Protein AF-Q20269-F1 (afdb_monomer)

Radius of gyration: 30.04 Å; Cα contacts (8 Å, |Δi|>4): 337; chains: 1; bounding box: 69×71×82 Å

Mean predicted aligned error: 13.63 Å

Foldseek 3Di:
DVVVVVVVVVCVVVVLVDDVVVVVQQVQAPCVDDCVVPVCSRPGGDDDDDDSVCVLCVVVLVVLVVVCCPPPLNDFVLVVLLVPDDPPVADFAPLVRLLVVLLVCLVVVPPLNLVSLQLLLCLLVLHPDSDHDDLSNLNVLSPDPDSNVSSVSSSVSSCVRCPPPTLVVLSVVLVVLSVVLVLLLSLLSSCVVLVLVLLLVLVQVVLVVVLVVQLVLLPQLFQDCPDPPGTDRPNSVPDPDPVVSVVSNVLSVQFGWDPCSVVSNVLSSCLSVQLSVQLVVVCVSVVNPPSSSSSSSSSSNSCPPDDDDDGDDGNWIFGRPPTDTHHPVSSCVSNVRVVSVVSVVVDDDDDD

Sequence (352 aa):
MVLKSVLFFYLIINSTCAYDFFRDAINLIDQSSDPCDDFYRHACPVGDYDFLVLMKYAPIFKELETSQEESAWENLKIEEALNNIKPGEIENEISAYFERVFLDMCQNNDPAMTTFLLRTQQMLSHEMSTKCRAENCLLRLGGDSNCTRAANDFKSRVAKKTDSSHYQEYVLKLRENIAGWKNKTRAVNILLDGNFKVGVDNINSFLMNMVDVLLQWIQVYKYIAKNPFELILQETPWVNDQKINRALEAVARDLFVIDEYGIQLRENIDALMKTEQDFLKCSADFSGKHDLFCSIYSYHFMFNGRTTTVLHFGYDATNRHPYIYFGMPFIARAANSEMAANVSVFLNLSLN

Secondary structure (DSSP, 8-state):
-HHHHHHHHHHHHHHTT-STHHHHHHTTS-TTS-TTT-HHHHHS-SS----HHHHHHHHHHHHHHHTTTTSTTTS-HHHHHHHH--TTSS-SBHHHHHHHHHHHHHHTT-TTHHHHHHHHHHHHHTSSSS---GGG--GGGGG-S-HHHHHHHHHHHHHHHHTT-BHHHHHHHHHHHHHHHHHHHHHHHHHHHTTTHHHHHHHHHHHHHHHHHHHHHHT-EEEEEEETTEEEEEE-TT---HHHHHHHHHHHHT--B---HHHHHHHHHHHHHHHHHHHHHHHHHTTTS-HHHHHHHHHHHTTTT--------TT-EEBSSS--EE-HHHHHHHTT-HHHHHTTGGG-----

Organism: Caenorhabditis elegans (NCBI:txid6239)

pLDDT: mean 73.62, std 18.48, range [25.12, 97.38]

Structure (mmCIF, N/CA/C/O backbone):
data_AF-Q20269-F1
#
_entry.id   AF-Q20269-F1
#
loop_
_atom_site.group_PDB
_atom_site.id
_atom_site.type_symbol
_atom_site.label_atom_id
_atom_site.label_alt_id
_atom_site.label_comp_id
_atom_site.label_asym_id
_atom_site.label_entity_id
_atom_site.label_seq_id
_atom_site.pdbx_PDB_ins_code
_atom_site.Cartn_x
_atom_site.Cartn_y
_atom_site.Cartn_z
_atom_site.occupancy
_atom_site.B_iso_or_equiv
_atom_site.auth_seq_id
_atom_site.auth_comp_id
_atom_site.auth_asym_id
_atom_site.auth_atom_id
_atom_site.pdbx_PDB_model_num
ATOM 1 N N . MET A 1 1 ? 43.982 -1.209 -21.338 1.00 38.47 1 MET A N 1
ATOM 2 C CA . MET A 1 1 ? 43.108 -1.392 -22.521 1.00 38.47 1 MET A CA 1
ATOM 3 C C . MET A 1 1 ? 41.662 -1.692 -22.117 1.00 38.47 1 MET A C 1
ATOM 5 O O . MET A 1 1 ? 40.784 -1.034 -22.647 1.00 38.47 1 MET A O 1
ATOM 9 N N . VAL A 1 2 ? 41.423 -2.530 -21.095 1.00 35.00 2 VAL A N 1
ATOM 10 C CA . VAL A 1 2 ? 40.108 -2.740 -20.435 1.00 35.00 2 VAL A CA 1
ATOM 11 C C . VAL A 1 2 ? 39.413 -1.429 -20.041 1.00 35.00 2 VAL A C 1
ATOM 13 O O . VAL A 1 2 ? 38.248 -1.235 -20.358 1.00 35.00 2 VAL A O 1
ATOM 16 N N . LEU A 1 3 ? 40.154 -0.472 -19.468 1.00 27.66 3 LEU A N 1
ATOM 17 C CA . LEU A 1 3 ? 39.617 0.847 -19.115 1.00 27.66 3 LEU A CA 1
ATOM 18 C C . LEU A 1 3 ? 39.074 1.619 -20.330 1.00 27.66 3 LEU A C 1
ATOM 20 O O . LEU A 1 3 ? 38.097 2.332 -20.191 1.00 27.66 3 LEU A O 1
ATOM 24 N N . LYS A 1 4 ? 39.662 1.451 -21.525 1.00 25.91 4 LYS A N 1
ATOM 25 C CA . LYS A 1 4 ? 39.221 2.140 -22.751 1.00 25.91 4 LYS A CA 1
ATOM 26 C C . LYS A 1 4 ? 37.958 1.512 -23.338 1.00 25.91 4 LYS A C 1
ATOM 28 O O . LYS A 1 4 ? 37.109 2.245 -23.817 1.00 25.91 4 LYS A O 1
ATOM 33 N N . SER A 1 5 ? 37.814 0.189 -23.267 1.00 32.94 5 SER A N 1
ATOM 34 C CA . SER A 1 5 ? 36.605 -0.516 -23.714 1.00 32.94 5 SER A CA 1
ATOM 35 C C . SER A 1 5 ? 35.439 -0.320 -22.742 1.00 32.94 5 SER A C 1
ATOM 37 O O . SER A 1 5 ? 34.320 -0.094 -23.186 1.00 32.94 5 SER A O 1
ATOM 39 N N . VAL A 1 6 ? 35.707 -0.306 -21.431 1.00 41.59 6 VAL A N 1
ATOM 40 C CA . VAL A 1 6 ? 34.720 0.064 -20.403 1.00 41.59 6 VAL A CA 1
ATOM 41 C C . VAL A 1 6 ? 34.336 1.537 -20.537 1.00 41.59 6 VAL A C 1
ATOM 43 O O . VAL A 1 6 ? 33.151 1.832 -20.517 1.00 41.59 6 VAL A O 1
ATOM 46 N N . LEU A 1 7 ? 35.291 2.453 -20.769 1.00 34.84 7 LEU A N 1
ATOM 47 C CA . LEU A 1 7 ? 34.971 3.854 -21.072 1.00 34.84 7 LEU A CA 1
ATOM 48 C C . LEU A 1 7 ? 34.184 4.001 -22.370 1.00 34.84 7 LEU A C 1
ATOM 50 O O . LEU A 1 7 ? 33.328 4.862 -22.426 1.00 34.84 7 LEU A O 1
ATOM 54 N N . PHE A 1 8 ? 34.459 3.208 -23.406 1.00 36.75 8 PHE A N 1
ATOM 55 C CA . PHE A 1 8 ? 33.747 3.288 -24.681 1.00 36.75 8 PHE A CA 1
ATOM 56 C C . PHE A 1 8 ? 32.306 2.784 -24.555 1.00 36.75 8 PHE A C 1
ATOM 58 O O . PHE A 1 8 ? 31.400 3.443 -25.045 1.00 36.75 8 PHE A O 1
ATOM 65 N N . PHE A 1 9 ? 32.070 1.690 -23.824 1.00 42.22 9 PHE A N 1
ATOM 66 C CA . PHE A 1 9 ? 30.713 1.253 -23.478 1.00 42.22 9 PHE A CA 1
ATOM 67 C C . PHE A 1 9 ? 30.016 2.250 -22.547 1.00 42.22 9 PHE A C 1
ATOM 69 O O . PHE A 1 9 ? 28.876 2.613 -22.802 1.00 42.22 9 PHE A O 1
ATOM 76 N N . TYR A 1 10 ? 30.707 2.770 -21.529 1.00 43.06 10 TYR A N 1
ATOM 77 C CA . TYR A 1 10 ? 30.182 3.811 -20.642 1.00 43.06 10 TYR A CA 1
ATOM 78 C C . TYR A 1 10 ? 29.865 5.105 -21.405 1.00 43.06 10 TYR A C 1
ATOM 80 O O . TYR A 1 10 ? 28.858 5.745 -21.125 1.00 43.06 10 TYR A O 1
ATOM 88 N N . LEU A 1 11 ? 30.682 5.475 -22.395 1.00 36.56 11 LEU A N 1
ATOM 89 C CA . LEU A 1 11 ? 30.473 6.631 -23.263 1.00 36.56 11 LEU A CA 1
ATOM 90 C C . LEU A 1 11 ? 29.345 6.385 -24.252 1.00 36.56 11 LEU A C 1
ATOM 92 O O . LEU A 1 11 ? 28.550 7.287 -24.422 1.00 36.56 11 LEU A O 1
ATOM 96 N N . ILE A 1 12 ? 29.213 5.214 -24.878 1.00 39.53 12 ILE A N 1
ATOM 97 C CA . ILE A 1 12 ? 28.090 4.921 -25.786 1.00 39.53 12 ILE A CA 1
ATOM 98 C C . ILE A 1 12 ? 26.768 4.884 -25.013 1.00 39.53 12 ILE A C 1
ATOM 100 O O . ILE A 1 12 ? 25.807 5.506 -25.447 1.00 39.53 12 ILE A O 1
ATOM 104 N N . ILE A 1 13 ? 26.744 4.251 -23.838 1.00 41.19 13 ILE A N 1
ATOM 105 C CA . ILE A 1 13 ? 25.550 4.153 -22.985 1.00 41.19 13 ILE A CA 1
ATOM 106 C C . ILE A 1 13 ? 25.164 5.526 -22.395 1.00 41.19 13 ILE A C 1
ATOM 108 O O . ILE A 1 13 ? 23.979 5.828 -22.304 1.00 41.19 13 ILE A O 1
ATOM 112 N N . ASN A 1 14 ? 26.131 6.397 -22.061 1.00 35.56 14 ASN A N 1
ATOM 113 C CA . ASN A 1 14 ? 25.845 7.766 -21.595 1.00 35.56 14 ASN A CA 1
ATOM 114 C C . ASN A 1 14 ? 25.672 8.805 -22.721 1.00 35.56 14 ASN A C 1
ATOM 116 O O . ASN A 1 14 ? 25.059 9.843 -22.496 1.00 35.56 14 ASN A O 1
ATOM 120 N N . SER A 1 15 ? 26.205 8.583 -23.926 1.00 36.31 15 SER A N 1
ATOM 121 C CA . SER A 1 15 ? 26.098 9.536 -25.051 1.00 36.31 15 SER A CA 1
ATOM 122 C C . SER A 1 15 ? 24.805 9.380 -25.843 1.00 36.31 15 SER A C 1
ATOM 124 O O . SER A 1 15 ? 24.377 10.328 -26.499 1.00 36.31 15 SER A O 1
ATOM 126 N N . THR A 1 16 ? 24.104 8.252 -25.709 1.00 36.50 16 THR A N 1
ATOM 127 C CA . THR A 1 16 ? 22.724 8.113 -26.197 1.00 36.50 16 THR A CA 1
ATOM 128 C C . THR A 1 16 ? 21.704 8.923 -25.387 1.00 36.50 16 THR A C 1
ATOM 130 O O . THR A 1 16 ? 20.554 9.033 -25.809 1.00 36.50 16 THR A O 1
ATOM 133 N N . CYS A 1 17 ? 22.118 9.560 -24.281 1.00 39.19 17 CYS A N 1
ATOM 134 C CA . CYS A 1 17 ? 21.328 10.554 -23.542 1.00 39.19 17 CYS A CA 1
ATOM 135 C C . CYS A 1 17 ? 21.183 11.896 -24.287 1.00 39.19 17 CYS A C 1
ATOM 137 O O . CYS A 1 17 ? 20.401 12.748 -23.867 1.00 39.19 17 CYS A O 1
ATOM 139 N N . ALA A 1 18 ? 21.894 12.097 -25.401 1.00 38.44 18 ALA A N 1
ATOM 140 C CA . ALA A 1 18 ? 21.730 13.268 -26.253 1.00 38.44 18 ALA A CA 1
ATOM 141 C C . ALA A 1 18 ? 20.499 13.108 -27.169 1.00 38.44 18 ALA A C 1
ATOM 143 O O . ALA A 1 18 ? 20.598 12.862 -28.372 1.00 38.44 18 ALA A O 1
ATOM 144 N N . TYR A 1 19 ? 19.301 13.249 -26.594 1.00 44.03 19 TYR A N 1
ATOM 145 C CA . TYR A 1 19 ? 18.199 13.851 -27.349 1.00 44.03 19 TYR A CA 1
ATOM 146 C C . TYR A 1 19 ? 18.628 15.269 -27.754 1.00 44.03 19 TYR A C 1
ATOM 148 O O . TYR A 1 19 ? 19.548 15.840 -27.161 1.00 44.03 19 TYR A O 1
ATOM 156 N N . ASP A 1 20 ? 17.919 15.880 -28.696 1.00 46.78 20 ASP A N 1
ATOM 157 C CA . ASP A 1 20 ? 18.061 17.303 -29.015 1.00 46.78 20 ASP A CA 1
ATOM 158 C C . ASP A 1 20 ? 17.498 18.187 -27.869 1.00 46.78 20 ASP A C 1
ATOM 160 O O . ASP A 1 20 ? 16.827 19.186 -28.093 1.00 46.78 20 ASP A O 1
ATOM 164 N N . PHE A 1 21 ? 17.757 17.809 -26.605 1.00 49.12 21 PHE A N 1
ATOM 165 C CA . PHE A 1 21 ? 17.496 18.611 -25.408 1.00 49.12 21 PHE A CA 1
ATOM 166 C C . PHE A 1 21 ? 18.246 19.933 -25.485 1.00 49.12 21 PHE A C 1
ATOM 168 O O . PHE A 1 21 ? 17.820 20.898 -24.873 1.00 49.12 21 PHE A O 1
ATOM 175 N N . PHE A 1 22 ? 19.337 19.987 -26.253 1.00 47.19 22 PHE A N 1
ATOM 176 C CA . PHE A 1 22 ? 19.999 21.234 -26.600 1.00 47.19 22 PHE A CA 1
ATOM 177 C C . PHE A 1 22 ? 19.063 22.167 -27.364 1.00 47.19 22 PHE A C 1
ATOM 179 O O . PHE A 1 22 ? 19.004 23.337 -27.025 1.00 47.19 22 PHE A O 1
ATOM 186 N N . ARG A 1 23 ? 18.287 21.676 -28.336 1.00 52.38 23 ARG A N 1
ATOM 187 C CA . ARG A 1 23 ? 17.347 22.500 -29.104 1.00 52.38 23 ARG A CA 1
ATOM 188 C C . ARG A 1 23 ? 16.128 22.935 -28.291 1.00 52.38 23 ARG A C 1
ATOM 190 O O . ARG A 1 23 ? 15.728 24.091 -28.393 1.00 52.38 23 ARG A O 1
ATOM 197 N N . ASP A 1 24 ? 15.598 22.061 -27.437 1.00 53.50 24 ASP A N 1
ATOM 198 C CA . ASP A 1 24 ? 14.525 22.432 -26.502 1.00 53.50 24 ASP A CA 1
ATOM 199 C C . ASP A 1 24 ? 15.028 23.406 -25.417 1.00 53.50 24 ASP A C 1
ATOM 201 O O . ASP A 1 24 ? 14.335 24.365 -25.087 1.00 53.50 24 ASP A O 1
ATOM 205 N N . ALA A 1 25 ? 16.260 23.232 -24.918 1.00 55.62 25 ALA A N 1
ATOM 206 C CA . ALA A 1 25 ? 16.911 24.173 -24.001 1.00 55.62 25 ALA A CA 1
ATOM 207 C C . ALA A 1 25 ? 17.208 25.523 -24.669 1.00 55.62 25 ALA A C 1
ATOM 209 O O . ALA A 1 25 ? 17.010 26.559 -24.045 1.00 55.62 25 ALA A O 1
ATOM 210 N N . ILE A 1 26 ? 17.634 25.522 -25.937 1.00 57.84 26 ILE A N 1
ATOM 211 C CA . ILE A 1 26 ? 17.883 26.728 -26.742 1.00 57.84 26 ILE A CA 1
ATOM 212 C C . ILE A 1 26 ? 16.623 27.597 -26.844 1.00 57.84 26 ILE A C 1
ATOM 214 O O . ILE A 1 26 ? 16.733 28.817 -26.773 1.00 57.84 26 ILE A O 1
ATOM 218 N N . ASN A 1 27 ? 15.434 26.994 -26.939 1.00 63.28 27 ASN A N 1
ATOM 219 C CA . ASN A 1 27 ? 14.166 27.732 -26.985 1.00 63.28 27 ASN A CA 1
ATOM 220 C C . ASN A 1 27 ? 13.764 28.368 -25.639 1.00 63.28 27 ASN A C 1
ATOM 222 O O . ASN A 1 27 ? 12.880 29.221 -25.614 1.00 63.28 27 ASN A O 1
ATOM 226 N N . LEU A 1 28 ? 14.375 27.950 -24.526 1.00 61.72 28 LEU A N 1
ATOM 227 C CA . LEU A 1 28 ? 14.124 28.490 -23.181 1.00 61.72 28 LEU A CA 1
ATOM 228 C C . LEU A 1 28 ? 15.150 29.561 -22.772 1.00 61.72 28 LEU A C 1
ATOM 230 O O . LEU A 1 28 ? 15.015 30.181 -21.716 1.00 61.72 28 LEU A O 1
ATOM 234 N N . ILE A 1 29 ? 16.181 29.758 -23.595 1.00 64.62 29 ILE A N 1
ATOM 235 C CA . ILE A 1 29 ? 17.241 30.745 -23.410 1.00 64.62 29 ILE A CA 1
ATOM 236 C C . ILE A 1 29 ? 16.837 32.040 -24.120 1.00 64.62 29 ILE A C 1
ATOM 238 O O . ILE A 1 29 ? 16.418 32.031 -25.278 1.00 64.62 29 ILE A O 1
ATOM 242 N N . ASP A 1 30 ? 17.002 33.177 -23.446 1.00 64.50 30 ASP A N 1
ATOM 243 C CA . ASP A 1 30 ? 16.736 34.489 -24.034 1.00 64.50 30 ASP A CA 1
ATOM 244 C C . ASP A 1 30 ? 17.906 34.916 -24.935 1.00 64.50 30 ASP A C 1
ATOM 246 O O . ASP A 1 30 ? 18.795 35.673 -24.539 1.00 64.50 30 ASP A O 1
ATOM 250 N N . GLN A 1 31 ? 17.895 34.436 -26.181 1.00 66.00 31 GLN A N 1
ATOM 251 C CA . GLN A 1 31 ? 18.910 34.755 -27.194 1.00 66.00 31 GLN A CA 1
ATOM 252 C C . GLN A 1 31 ? 18.921 36.232 -27.622 1.00 66.00 31 GLN A C 1
ATOM 254 O O . GLN A 1 31 ? 19.813 36.642 -28.363 1.00 66.00 31 GLN A O 1
ATOM 259 N N . SER A 1 32 ? 17.936 37.028 -27.187 1.00 67.69 32 SER A N 1
ATOM 260 C CA . SER A 1 32 ? 17.881 38.467 -27.462 1.00 67.69 32 SER A CA 1
ATOM 261 C C . SER A 1 32 ? 18.724 39.296 -26.486 1.00 67.69 32 SER A C 1
ATOM 263 O O . SER A 1 32 ? 18.991 40.467 -26.754 1.00 67.69 32 SER A O 1
ATOM 265 N N . SER A 1 33 ? 19.168 38.689 -25.380 1.00 65.75 33 SER A N 1
ATOM 266 C CA . SER A 1 33 ? 20.122 39.294 -24.448 1.00 65.75 33 SER A CA 1
ATOM 267 C C . SER A 1 33 ? 21.536 39.318 -25.040 1.00 65.75 33 SER A C 1
ATOM 269 O O . SER A 1 33 ? 21.965 38.345 -25.661 1.00 65.75 33 SER A O 1
ATOM 271 N N . ASP A 1 34 ? 22.265 40.428 -24.875 1.00 70.12 34 ASP A N 1
ATOM 272 C CA . ASP A 1 34 ? 23.671 40.506 -25.285 1.00 70.12 34 ASP A CA 1
ATOM 273 C C . ASP A 1 34 ? 24.513 39.617 -24.343 1.00 70.12 34 ASP A C 1
ATOM 275 O O . ASP A 1 34 ? 24.494 39.833 -23.124 1.00 70.12 34 ASP A O 1
ATOM 279 N N . PRO A 1 35 ? 25.258 38.621 -24.859 1.00 63.75 35 PRO A N 1
ATOM 280 C CA . PRO A 1 35 ? 26.093 37.743 -24.038 1.00 63.75 35 PRO A CA 1
ATOM 281 C C . PRO A 1 35 ? 27.200 38.481 -23.273 1.00 63.75 35 PRO A C 1
ATOM 283 O O . PRO A 1 35 ? 27.742 37.927 -22.314 1.00 63.75 35 PRO A O 1
ATOM 286 N N . CYS A 1 36 ? 27.561 39.699 -23.687 1.00 67.88 36 CYS A N 1
ATOM 287 C CA . CYS A 1 36 ? 28.510 40.554 -22.981 1.00 67.88 36 CYS A CA 1
ATOM 288 C C . CYS A 1 36 ? 27.881 41.306 -21.798 1.00 67.88 36 CYS A C 1
ATOM 290 O O . CYS A 1 36 ? 28.612 41.649 -20.868 1.00 67.88 36 CYS A O 1
ATOM 292 N N . ASP A 1 37 ? 26.562 41.517 -21.810 1.00 72.56 37 ASP A N 1
ATOM 293 C CA . ASP A 1 37 ? 25.836 42.218 -20.746 1.00 72.56 37 ASP A CA 1
ATOM 294 C C . ASP A 1 37 ? 25.297 41.249 -19.681 1.00 72.56 37 ASP A C 1
ATOM 296 O O . ASP A 1 37 ? 25.368 41.545 -18.487 1.00 72.56 37 ASP A O 1
ATOM 300 N N . ASP A 1 38 ? 24.795 40.075 -20.088 1.00 62.72 38 ASP A N 1
ATOM 301 C CA . ASP A 1 38 ? 24.314 39.035 -19.168 1.00 62.72 38 ASP A CA 1
ATOM 302 C C . ASP A 1 38 ? 24.468 37.624 -19.765 1.00 62.72 38 ASP A C 1
ATOM 304 O O . ASP A 1 38 ? 23.551 37.035 -20.344 1.00 62.72 38 ASP A O 1
ATOM 308 N N . PHE A 1 39 ? 25.666 37.059 -19.594 1.00 65.19 39 PHE A N 1
ATOM 309 C CA . PHE A 1 39 ? 26.011 35.721 -20.077 1.00 65.19 39 PHE A CA 1
ATOM 310 C C . PHE A 1 39 ? 25.064 34.627 -19.559 1.00 65.19 39 PHE A C 1
ATOM 312 O O . PHE A 1 39 ? 24.761 33.690 -20.293 1.00 65.19 39 PHE A O 1
ATOM 319 N N . TYR A 1 40 ? 24.583 34.724 -18.314 1.00 59.38 40 TYR A N 1
ATOM 320 C CA . TYR A 1 40 ? 23.733 33.680 -17.735 1.00 59.38 40 TYR A CA 1
ATOM 321 C C . TYR A 1 40 ? 22.349 33.667 -18.376 1.00 59.38 40 TYR A C 1
ATOM 323 O O . TYR A 1 40 ? 21.814 32.596 -18.638 1.00 59.38 40 TYR A O 1
ATOM 331 N N . ARG A 1 41 ? 21.799 34.832 -18.719 1.00 62.53 41 ARG A N 1
ATOM 332 C CA . ARG A 1 41 ? 20.525 34.938 -19.440 1.00 62.53 41 ARG A CA 1
ATOM 333 C C . ARG A 1 41 ? 20.618 34.494 -20.907 1.00 62.53 41 ARG A C 1
ATOM 335 O O . ARG A 1 41 ? 19.645 33.972 -21.451 1.00 62.53 41 ARG A O 1
ATOM 342 N N . HIS A 1 42 ? 21.801 34.636 -21.508 1.00 63.53 42 HIS A N 1
ATOM 343 C CA . HIS A 1 42 ? 22.106 34.186 -22.870 1.00 63.53 42 HIS A CA 1
ATOM 344 C C . HIS A 1 42 ? 22.518 32.703 -22.964 1.00 63.53 42 HIS A C 1
ATOM 346 O O . HIS A 1 42 ? 22.505 32.129 -24.049 1.00 63.53 42 HIS A O 1
ATOM 352 N N . ALA A 1 43 ? 22.918 32.068 -21.858 1.00 59.03 43 ALA A N 1
ATOM 353 C CA . ALA A 1 43 ? 23.432 30.693 -21.852 1.00 59.03 43 ALA A CA 1
ATOM 354 C C . ALA A 1 43 ? 22.585 29.709 -21.031 1.00 59.03 43 ALA A C 1
ATOM 356 O O . ALA A 1 43 ? 22.750 28.496 -21.182 1.00 59.03 43 ALA A O 1
ATOM 357 N N . CYS A 1 44 ? 21.701 30.194 -20.156 1.00 60.62 44 CYS A N 1
ATOM 358 C CA . CYS A 1 44 ? 20.867 29.364 -19.293 1.00 60.62 44 CYS A CA 1
ATOM 359 C C . CYS A 1 44 ? 19.372 29.639 -19.526 1.00 60.62 44 CYS A C 1
ATOM 361 O O . CYS A 1 44 ? 18.987 30.783 -19.774 1.00 60.62 44 CYS A O 1
ATOM 363 N N . PRO A 1 45 ? 18.519 28.603 -19.442 1.00 60.09 45 PRO A N 1
ATOM 364 C CA . PRO A 1 45 ? 17.070 28.770 -19.461 1.00 60.09 45 PRO A CA 1
ATOM 365 C C . PRO A 1 45 ? 16.595 29.775 -18.398 1.00 60.09 45 PRO A C 1
ATOM 367 O O . PRO A 1 45 ? 17.056 29.729 -17.256 1.00 60.09 45 PRO A O 1
ATOM 370 N N . VAL A 1 46 ? 15.652 30.661 -18.737 1.00 58.41 46 VAL A N 1
ATOM 371 C CA . VAL A 1 46 ? 15.135 31.681 -17.800 1.00 58.41 46 VAL A CA 1
ATOM 372 C C . VAL A 1 46 ? 14.046 31.106 -16.884 1.00 58.41 46 VAL A C 1
ATOM 374 O O . VAL A 1 46 ? 12.865 31.133 -17.216 1.00 58.41 46 VAL A O 1
ATOM 377 N N . GLY A 1 47 ? 14.428 30.600 -15.711 1.00 58.75 47 GLY A N 1
ATOM 378 C CA . GLY A 1 47 ? 13.496 30.053 -14.719 1.00 58.75 47 GLY A CA 1
ATOM 379 C C . GLY A 1 47 ? 14.083 28.888 -13.927 1.00 58.75 47 GLY A C 1
ATOM 380 O O . GLY A 1 47 ? 15.198 28.448 -14.194 1.00 58.75 47 GLY A O 1
ATOM 381 N N . ASP A 1 48 ? 13.321 28.394 -12.951 1.00 50.59 48 ASP A N 1
ATOM 382 C CA . ASP A 1 48 ? 13.632 27.142 -12.259 1.00 50.59 48 ASP A CA 1
ATOM 383 C C . ASP A 1 48 ? 12.947 26.014 -13.035 1.00 50.59 48 ASP A C 1
ATOM 385 O O . ASP A 1 48 ? 11.719 25.890 -13.029 1.00 50.59 48 ASP A O 1
ATOM 389 N N . TYR A 1 49 ? 13.731 25.266 -13.805 1.00 50.84 49 TYR A N 1
ATOM 390 C CA . TYR A 1 49 ? 13.222 24.179 -14.628 1.00 50.84 49 TYR A CA 1
ATOM 391 C C . TYR A 1 49 ? 13.618 22.851 -13.999 1.00 50.84 49 TYR A C 1
ATOM 393 O O . TYR A 1 49 ? 14.800 22.590 -13.768 1.00 50.84 49 TYR A O 1
ATOM 401 N N . ASP A 1 50 ? 12.626 21.988 -13.787 1.00 51.25 50 ASP A N 1
ATOM 402 C CA . ASP A 1 50 ? 12.870 20.565 -13.564 1.00 51.25 50 ASP A CA 1
ATOM 403 C C . ASP A 1 50 ? 13.651 19.966 -14.747 1.00 51.25 50 ASP A C 1
ATOM 405 O O . ASP A 1 50 ? 13.833 20.598 -15.795 1.00 51.25 50 ASP A O 1
ATOM 409 N N . PHE A 1 51 ? 14.106 18.717 -14.616 1.00 59.75 51 PHE A N 1
ATOM 410 C CA . PHE A 1 51 ? 14.763 18.007 -15.716 1.00 59.75 51 PHE A CA 1
ATOM 411 C C . PHE A 1 51 ? 13.967 18.182 -17.024 1.00 59.75 51 PHE A C 1
ATOM 413 O O . PHE A 1 51 ? 12.828 17.733 -17.115 1.00 59.75 51 PHE A O 1
ATOM 420 N N . LEU A 1 52 ? 14.574 18.806 -18.046 1.00 58.53 52 LEU A N 1
ATOM 421 C CA . LEU A 1 52 ? 13.951 19.129 -19.349 1.00 58.53 52 LEU A CA 1
ATOM 422 C C . LEU A 1 52 ? 13.216 17.929 -19.976 1.00 58.53 52 LEU A C 1
ATOM 424 O O . LEU A 1 52 ? 12.191 18.067 -20.640 1.00 58.53 52 LEU A O 1
ATOM 428 N N . VAL A 1 53 ? 13.739 16.735 -19.700 1.00 56.09 53 VAL A N 1
ATOM 429 C CA . VAL A 1 53 ? 13.127 15.432 -19.958 1.00 56.09 53 VAL A CA 1
ATOM 430 C C . VAL A 1 53 ? 11.693 15.341 -19.426 1.00 56.09 53 VAL A C 1
ATOM 432 O O . VAL A 1 53 ? 10.783 15.034 -20.188 1.00 56.09 53 VAL A O 1
ATOM 435 N N . LEU A 1 54 ? 11.480 15.595 -18.136 1.00 60.62 54 LEU A N 1
ATOM 436 C CA . LEU A 1 54 ? 10.180 15.468 -17.482 1.00 60.62 54 LEU A CA 1
ATOM 437 C C . LEU A 1 54 ? 9.180 16.465 -18.057 1.00 60.62 54 LEU A C 1
ATOM 439 O O . LEU A 1 54 ? 8.056 16.079 -18.353 1.00 60.62 54 LEU A O 1
ATOM 443 N N . MET A 1 55 ? 9.599 17.707 -18.316 1.00 65.12 55 MET A N 1
ATOM 444 C CA . MET A 1 55 ? 8.720 18.717 -18.918 1.00 65.12 55 MET A CA 1
ATOM 445 C C . MET A 1 55 ? 8.216 18.313 -20.305 1.00 65.12 55 MET A C 1
ATOM 447 O O . MET A 1 55 ? 7.054 18.543 -20.629 1.00 65.12 55 MET A O 1
ATOM 451 N N . LYS A 1 56 ? 9.065 17.673 -21.117 1.00 68.69 56 LYS A N 1
ATOM 452 C CA . LYS A 1 56 ? 8.691 17.233 -22.465 1.00 68.69 56 LYS A CA 1
ATOM 453 C C . LYS A 1 56 ? 7.618 16.144 -22.464 1.00 68.69 56 LYS A C 1
ATOM 455 O O . LYS A 1 56 ? 6.766 16.124 -23.349 1.00 68.69 56 LYS A O 1
ATOM 460 N N . TYR A 1 57 ? 7.673 15.238 -21.492 1.00 69.75 57 TYR A N 1
ATOM 461 C CA . TYR A 1 57 ? 6.708 14.146 -21.365 1.00 69.75 57 TYR A CA 1
ATOM 462 C C . TYR A 1 57 ? 5.540 14.479 -20.430 1.00 69.75 57 TYR A C 1
ATOM 464 O O . TYR A 1 57 ? 4.537 13.773 -20.464 1.00 69.75 57 TYR A O 1
ATOM 472 N N . ALA A 1 58 ? 5.613 15.569 -19.660 1.00 73.06 58 ALA A N 1
ATOM 473 C CA . ALA A 1 58 ? 4.575 15.975 -18.716 1.00 73.06 58 ALA A CA 1
ATOM 474 C C . ALA A 1 58 ? 3.167 16.077 -19.333 1.00 73.06 58 ALA A C 1
ATOM 476 O O . ALA A 1 58 ? 2.236 15.601 -18.689 1.00 73.06 58 ALA A O 1
ATOM 477 N N . PRO A 1 59 ? 2.961 16.612 -20.558 1.00 75.38 59 PRO A N 1
ATOM 478 C CA . PRO A 1 59 ? 1.630 16.628 -21.167 1.00 75.38 59 PRO A CA 1
ATOM 479 C C . PRO A 1 59 ? 1.074 15.221 -21.420 1.00 75.38 59 PRO A C 1
ATOM 481 O O . PRO A 1 59 ? -0.089 14.969 -21.128 1.00 75.38 59 PRO A O 1
ATOM 484 N N . ILE A 1 60 ? 1.919 14.303 -21.905 1.00 73.88 60 ILE A N 1
ATOM 485 C CA . ILE A 1 60 ? 1.547 12.906 -22.179 1.00 73.88 60 ILE A CA 1
ATOM 486 C C . ILE A 1 60 ? 1.256 12.177 -20.867 1.00 73.88 60 ILE A C 1
ATOM 488 O O . ILE A 1 60 ? 0.253 11.481 -20.755 1.00 73.88 60 ILE A O 1
ATOM 492 N N . PHE A 1 61 ? 2.122 12.344 -19.864 1.00 77.62 61 PHE A N 1
ATOM 493 C CA . PHE A 1 61 ? 1.917 11.741 -18.549 1.00 77.62 61 PHE A CA 1
ATOM 494 C C . PHE A 1 61 ? 0.636 12.249 -17.917 1.00 77.62 61 PHE A C 1
ATOM 496 O O . PHE A 1 61 ? -0.145 11.439 -17.452 1.00 77.62 61 PHE A O 1
ATOM 503 N N . LYS A 1 62 ? 0.366 13.553 -17.990 1.00 82.31 62 LYS A N 1
ATOM 504 C CA . LYS A 1 62 ? -0.873 14.126 -17.472 1.00 82.31 62 LYS A CA 1
ATOM 505 C C . LYS A 1 62 ? -2.108 13.566 -18.176 1.00 82.31 62 LYS A C 1
ATOM 507 O O . LYS A 1 62 ? -3.073 13.240 -17.505 1.00 82.31 62 LYS A O 1
ATOM 512 N N . GLU A 1 63 ? -2.091 13.435 -19.502 1.00 82.25 63 GLU A N 1
ATOM 513 C CA . GLU A 1 63 ? -3.207 12.839 -20.250 1.00 82.25 63 GLU A CA 1
ATOM 514 C C . GLU A 1 63 ? -3.463 11.384 -19.826 1.00 82.25 63 GLU A C 1
ATOM 516 O O . GLU A 1 63 ? -4.602 11.007 -19.549 1.00 82.25 63 GLU A O 1
ATOM 521 N N . LEU A 1 64 ? -2.397 10.588 -19.715 1.00 80.62 64 LEU A N 1
ATOM 522 C CA . LEU A 1 64 ? -2.471 9.195 -19.274 1.00 80.62 64 LEU A CA 1
ATOM 523 C C . LEU A 1 64 ? -2.803 9.060 -17.780 1.00 80.62 64 LEU A C 1
ATOM 525 O O . LEU A 1 64 ? -3.405 8.074 -17.380 1.00 80.62 64 LEU A O 1
ATOM 529 N N . GLU A 1 65 ? -2.416 10.009 -16.932 1.00 83.12 65 GLU A N 1
ATOM 530 C CA . GLU A 1 65 ? -2.840 10.059 -15.529 1.00 83.12 65 GLU A CA 1
ATOM 531 C C . GLU A 1 65 ? -4.327 10.402 -15.436 1.00 83.12 65 GLU A C 1
ATOM 533 O O . GLU A 1 65 ? -5.052 9.758 -14.682 1.00 83.12 65 GLU A O 1
ATOM 538 N N . THR A 1 66 ? -4.807 11.348 -16.248 1.00 86.31 66 THR A N 1
ATOM 539 C CA . THR A 1 66 ? -6.225 11.716 -16.293 1.00 86.31 66 THR A CA 1
ATOM 540 C C . THR A 1 66 ? -7.099 10.559 -16.771 1.00 86.31 66 THR A C 1
ATOM 542 O O . THR A 1 66 ? -8.173 10.346 -16.215 1.00 86.31 66 THR A O 1
ATOM 545 N N . SER A 1 67 ? -6.643 9.739 -17.725 1.00 84.12 67 SER A N 1
ATOM 546 C CA . SER A 1 67 ? -7.388 8.531 -18.118 1.00 84.12 67 SER A CA 1
ATOM 547 C C . SER A 1 67 ? -7.475 7.480 -17.003 1.00 84.12 67 SER A C 1
ATOM 549 O O . SER A 1 67 ? -8.344 6.609 -17.044 1.00 84.12 67 SER A O 1
ATOM 551 N N . GLN A 1 68 ? -6.607 7.568 -15.992 1.00 85.56 68 GLN A N 1
ATOM 552 C CA . GLN A 1 68 ? -6.577 6.660 -14.851 1.00 85.56 68 GLN A CA 1
ATOM 553 C C . GLN A 1 68 ? -7.396 7.161 -13.654 1.00 85.56 68 GLN A C 1
ATOM 555 O O . GLN A 1 68 ? -7.646 6.359 -12.756 1.00 85.56 68 GLN A O 1
ATOM 560 N N . GLU A 1 69 ? -7.858 8.419 -13.639 1.00 86.94 69 GLU A N 1
ATOM 561 C CA . GLU A 1 69 ? -8.552 9.048 -12.498 1.00 86.94 69 GLU A CA 1
ATOM 562 C C . GLU A 1 69 ? -9.797 8.279 -12.030 1.00 86.94 69 GLU A C 1
ATOM 564 O O . GLU A 1 69 ? -10.099 8.267 -10.839 1.00 86.94 69 GLU A O 1
ATOM 569 N N . GLU A 1 70 ? -10.503 7.589 -12.930 1.00 87.69 70 GLU A N 1
ATOM 570 C CA . GLU A 1 70 ? -11.691 6.788 -12.590 1.00 87.69 70 GLU A CA 1
ATOM 571 C C . GLU A 1 70 ? -11.357 5.387 -12.047 1.00 87.69 70 GLU A C 1
ATOM 573 O O . GLU A 1 70 ? -12.247 4.617 -11.673 1.00 87.69 70 GLU A O 1
ATOM 578 N N . SER A 1 71 ? -10.076 5.022 -11.984 1.00 89.25 71 SER A N 1
ATOM 579 C CA . SER A 1 71 ? -9.660 3.704 -11.517 1.00 89.25 71 SER A CA 1
ATOM 580 C C . SER A 1 71 ? -10.015 3.482 -10.046 1.00 89.25 71 SER A C 1
ATOM 582 O O . SER A 1 71 ? -9.870 4.360 -9.194 1.00 89.25 71 SER A O 1
ATOM 584 N N . ALA A 1 72 ? -10.403 2.251 -9.701 1.00 89.81 72 ALA A N 1
ATOM 585 C CA . ALA A 1 72 ? -10.743 1.897 -8.320 1.00 89.81 72 ALA A CA 1
ATOM 586 C C . ALA A 1 72 ? -9.575 2.109 -7.337 1.00 89.81 72 ALA A C 1
ATOM 588 O O . ALA A 1 72 ? -9.798 2.442 -6.179 1.00 89.81 72 ALA A O 1
ATOM 589 N N . TRP A 1 73 ? -8.331 1.942 -7.798 1.00 91.12 73 TRP A N 1
ATOM 590 C CA . TRP A 1 73 ? -7.121 2.140 -6.995 1.00 91.12 73 TRP A CA 1
ATOM 591 C C . TRP A 1 73 ? -6.712 3.621 -6.853 1.00 91.12 73 TRP A C 1
ATOM 593 O O . TRP A 1 73 ? -5.828 3.928 -6.052 1.00 91.12 73 TRP A O 1
ATOM 603 N N . GLU A 1 74 ? -7.370 4.534 -7.579 1.00 92.31 74 GLU A N 1
ATOM 604 C CA . GLU A 1 74 ? -7.206 5.988 -7.443 1.00 92.31 74 GLU A CA 1
ATOM 605 C C . GLU A 1 74 ? -8.127 6.612 -6.392 1.00 92.31 74 GLU A C 1
ATOM 607 O O . GLU A 1 74 ? -7.789 7.638 -5.804 1.00 92.31 74 GLU A O 1
ATOM 612 N N . ASN A 1 75 ? -9.262 5.973 -6.111 1.00 93.19 75 ASN A N 1
ATOM 613 C CA . ASN A 1 75 ? -10.336 6.534 -5.294 1.00 93.19 75 ASN A CA 1
ATOM 614 C C . ASN A 1 75 ? -10.584 5.681 -4.044 1.00 93.19 75 ASN A C 1
ATOM 616 O O . ASN A 1 75 ? -11.662 5.112 -3.859 1.00 93.19 75 ASN A O 1
ATOM 620 N N . LEU A 1 76 ? -9.561 5.553 -3.196 1.00 95.31 76 LEU A N 1
ATOM 621 C CA . LEU A 1 76 ? -9.629 4.725 -1.994 1.00 95.31 76 LEU A CA 1
ATOM 622 C C . LEU A 1 76 ? -10.310 5.476 -0.844 1.00 95.31 76 LEU A C 1
ATOM 624 O O . LEU A 1 76 ? -9.921 6.593 -0.500 1.00 95.31 76 LEU A O 1
ATOM 628 N N . LYS A 1 77 ? -11.279 4.847 -0.170 1.00 95.19 77 LYS A N 1
ATOM 629 C CA . LYS A 1 77 ? -11.965 5.466 0.976 1.00 95.19 77 LYS A CA 1
ATOM 630 C C . LYS A 1 77 ? -11.053 5.609 2.187 1.00 95.19 77 LYS A C 1
ATOM 632 O O . LYS A 1 77 ? -11.257 6.514 2.994 1.00 95.19 77 LYS A O 1
ATOM 637 N N . ILE A 1 78 ? -10.031 4.758 2.316 1.00 95.06 78 ILE A N 1
ATOM 638 C CA . ILE A 1 78 ? -9.024 4.933 3.366 1.00 95.06 78 ILE A CA 1
ATOM 639 C C . ILE A 1 78 ? -8.299 6.284 3.237 1.00 95.06 78 ILE A C 1
ATOM 641 O O . ILE A 1 78 ? -7.966 6.882 4.253 1.00 95.06 78 ILE A O 1
ATOM 645 N N . GLU A 1 79 ? -8.093 6.819 2.027 1.00 94.62 79 GLU A N 1
ATOM 646 C CA . GLU A 1 79 ? -7.465 8.138 1.843 1.00 94.62 79 GLU A CA 1
ATOM 647 C C . GLU A 1 79 ? -8.366 9.268 2.363 1.00 94.62 79 GLU A C 1
ATOM 649 O O . GLU A 1 79 ? -7.890 10.158 3.070 1.00 94.62 79 GLU A O 1
ATOM 654 N N . GLU A 1 80 ? -9.672 9.202 2.089 1.00 92.25 80 GLU A N 1
ATOM 655 C CA . GLU A 1 80 ? -10.661 10.141 2.634 1.00 92.25 80 GLU A CA 1
ATOM 656 C C . GLU A 1 80 ? -10.668 10.103 4.170 1.00 92.25 80 GLU A C 1
ATOM 658 O O . GLU A 1 80 ? -10.548 11.140 4.828 1.00 92.25 80 GLU A O 1
ATOM 663 N N . ALA A 1 81 ? -10.721 8.901 4.746 1.00 92.69 81 ALA A N 1
ATOM 664 C CA . ALA A 1 81 ? -10.648 8.695 6.186 1.00 92.69 81 ALA A CA 1
ATOM 665 C C . ALA A 1 81 ? -9.369 9.289 6.788 1.00 92.69 81 ALA A C 1
ATOM 667 O O . ALA A 1 81 ? -9.428 9.993 7.796 1.00 92.69 81 ALA A O 1
ATOM 668 N N . LEU A 1 82 ? -8.217 9.067 6.147 1.00 91.69 82 LEU A N 1
ATOM 669 C CA . LEU A 1 82 ? -6.943 9.626 6.588 1.00 91.69 82 LEU A CA 1
ATOM 670 C C . LEU A 1 82 ? -6.950 11.155 6.538 1.00 91.69 82 LEU A C 1
ATOM 672 O O . LEU A 1 82 ? -6.413 11.783 7.449 1.00 91.69 82 LEU A O 1
ATOM 676 N N . ASN A 1 83 ? -7.543 11.769 5.516 1.00 89.88 83 ASN A N 1
ATOM 677 C CA . ASN A 1 83 ? -7.631 13.228 5.392 1.00 89.88 83 ASN A CA 1
ATOM 678 C C . ASN A 1 83 ? -8.547 13.861 6.449 1.00 89.88 83 ASN A C 1
ATOM 680 O O . ASN A 1 83 ? -8.307 14.989 6.874 1.00 89.88 83 ASN A O 1
ATOM 684 N N . ASN A 1 84 ? -9.544 13.115 6.926 1.00 88.50 84 ASN A N 1
ATOM 685 C CA . ASN A 1 84 ? -10.471 13.561 7.965 1.00 88.50 84 ASN A CA 1
ATOM 686 C C . ASN A 1 84 ? -9.906 13.449 9.395 1.00 88.50 84 ASN A C 1
ATOM 688 O O . ASN A 1 84 ? -10.510 13.971 10.335 1.00 88.50 84 ASN A O 1
ATOM 692 N N . ILE A 1 85 ? -8.748 12.805 9.590 1.00 84.31 85 ILE A N 1
ATOM 693 C CA . ILE A 1 85 ? -8.082 12.737 10.899 1.00 84.31 85 ILE A CA 1
ATOM 694 C C . ILE A 1 85 ? -7.528 14.119 11.251 1.00 84.31 85 ILE A C 1
ATOM 696 O O . ILE A 1 85 ? -6.572 14.588 10.634 1.00 84.31 85 ILE A O 1
ATOM 700 N N . LYS A 1 86 ? -8.089 14.742 12.290 1.00 79.00 86 LYS A N 1
ATOM 701 C CA . LYS A 1 86 ? -7.668 16.054 12.792 1.00 79.00 86 LYS A CA 1
ATOM 702 C C . LYS A 1 86 ? -6.594 15.921 13.880 1.00 79.00 86 LYS A C 1
ATOM 704 O O . LYS A 1 86 ? -6.904 15.459 14.983 1.00 79.00 86 LYS A O 1
ATOM 709 N N . PRO A 1 87 ? -5.341 16.343 13.621 1.00 67.19 87 PRO A N 1
ATOM 710 C CA . PRO A 1 87 ? -4.299 16.339 14.640 1.00 67.19 87 PRO A CA 1
ATOM 711 C C . PRO A 1 87 ? -4.674 17.282 15.793 1.00 67.19 87 PRO A C 1
ATOM 713 O O . PRO A 1 87 ? -4.995 18.444 15.561 1.00 67.19 87 PRO A O 1
ATOM 716 N N . GLY A 1 88 ? -4.628 16.786 17.032 1.00 65.56 88 GLY A N 1
ATOM 717 C CA . GLY A 1 88 ? -4.908 17.569 18.246 1.00 65.56 88 GLY A CA 1
ATOM 718 C C . GLY A 1 88 ? -6.276 17.326 18.898 1.00 65.56 88 GLY A C 1
ATOM 719 O O . GLY A 1 88 ? -6.439 17.664 20.064 1.00 65.56 88 GLY A O 1
ATOM 720 N N . GLU A 1 89 ? -7.223 16.681 18.208 1.00 74.56 89 GLU A N 1
ATOM 721 C CA . GLU A 1 89 ? -8.503 16.224 18.797 1.00 74.56 89 GLU A CA 1
ATOM 722 C C . GLU A 1 89 ? -8.427 14.776 19.333 1.00 74.56 89 GLU A C 1
ATOM 724 O O . GLU A 1 89 ? -9.407 14.225 19.836 1.00 74.56 89 GLU A O 1
ATOM 729 N N . ILE A 1 90 ? -7.260 14.138 19.206 1.00 79.19 90 ILE A N 1
ATOM 730 C CA . ILE A 1 90 ? -7.030 12.720 19.492 1.00 79.19 90 ILE A CA 1
ATOM 731 C C . ILE A 1 90 ? -5.796 12.588 20.379 1.00 79.19 90 ILE A C 1
ATOM 733 O O . ILE A 1 90 ? -4.803 13.292 20.178 1.00 79.19 90 ILE A O 1
ATOM 737 N N . GLU A 1 91 ? -5.853 11.670 21.341 1.00 78.94 91 GLU A N 1
ATOM 738 C CA . GLU A 1 91 ? -4.722 11.314 22.187 1.00 78.94 91 GLU A CA 1
ATOM 739 C C . GLU A 1 91 ? -3.503 10.930 21.341 1.00 78.94 91 GLU A C 1
ATOM 741 O O . GLU A 1 91 ? -3.600 10.114 20.428 1.00 78.94 91 GLU A O 1
ATOM 746 N N . ASN A 1 92 ? -2.334 11.492 21.660 1.00 79.75 92 ASN A N 1
ATOM 747 C CA . ASN A 1 92 ? -1.109 11.243 20.892 1.00 79.75 92 ASN A CA 1
ATOM 748 C C . ASN A 1 92 ? -0.625 9.788 20.969 1.00 79.75 92 ASN A C 1
ATOM 750 O O . ASN A 1 92 ? 0.056 9.322 20.058 1.00 79.75 92 ASN A O 1
ATOM 754 N N . GLU A 1 93 ? -0.940 9.079 22.051 1.00 88.00 93 GLU A N 1
ATOM 755 C CA . GLU A 1 93 ? -0.564 7.678 22.240 1.00 88.00 93 GLU A CA 1
ATOM 756 C C . GLU A 1 93 ? -1.673 6.749 21.742 1.00 88.00 93 GLU A C 1
ATOM 758 O O . GLU A 1 93 ? -2.832 6.878 22.143 1.00 88.00 93 GLU A O 1
ATOM 763 N N . ILE A 1 94 ? -1.307 5.751 20.930 1.00 89.31 94 ILE A N 1
ATOM 764 C CA . ILE A 1 94 ? -2.252 4.741 20.423 1.00 89.31 94 ILE A CA 1
ATOM 765 C C . ILE A 1 94 ? -2.954 4.013 21.577 1.00 89.31 94 ILE A C 1
ATOM 767 O O . ILE A 1 94 ? -4.163 3.790 21.527 1.00 89.31 94 ILE A O 1
ATOM 771 N N . SER A 1 95 ? -2.213 3.672 22.635 1.00 91.62 95 SER A N 1
ATOM 772 C CA . SER A 1 95 ? -2.749 2.989 23.815 1.00 91.62 95 SER A CA 1
ATOM 773 C C . SER A 1 95 ? -3.813 3.823 24.535 1.00 91.62 95 SER A C 1
ATOM 775 O O . SER A 1 95 ? -4.837 3.272 24.930 1.00 91.62 95 SER A O 1
ATOM 777 N N . ALA A 1 96 ? -3.609 5.138 24.659 1.00 91.56 96 ALA A N 1
ATOM 778 C CA . ALA A 1 96 ? -4.568 6.059 25.264 1.00 91.56 96 ALA A CA 1
ATOM 779 C C . ALA A 1 96 ? -5.811 6.263 24.380 1.00 91.56 96 ALA A C 1
ATOM 781 O O . ALA A 1 96 ? -6.934 6.234 24.882 1.00 91.56 96 ALA A O 1
ATOM 782 N N . TYR A 1 97 ? -5.631 6.393 23.062 1.00 91.12 97 TYR A N 1
ATOM 783 C CA . TYR A 1 97 ? -6.753 6.451 22.122 1.00 91.12 97 TYR A CA 1
ATOM 784 C C . TYR A 1 97 ? -7.604 5.171 22.188 1.00 91.12 97 TYR A C 1
ATOM 786 O O . TYR A 1 97 ? -8.826 5.240 22.336 1.00 91.12 97 TYR A O 1
ATOM 794 N N . PHE A 1 98 ? -6.974 3.992 22.137 1.00 93.81 98 PHE A N 1
ATOM 795 C CA . PHE A 1 98 ? -7.701 2.721 22.183 1.00 93.81 98 PHE A CA 1
ATOM 796 C C . PHE A 1 98 ? -8.377 2.503 23.542 1.00 93.81 98 PHE A C 1
ATOM 798 O O . PHE A 1 98 ? -9.481 1.966 23.588 1.00 93.81 98 PHE A O 1
ATOM 805 N N . GLU A 1 99 ? -7.740 2.920 24.640 1.00 95.31 99 GLU A N 1
ATOM 806 C CA . GLU A 1 99 ? -8.336 2.895 25.979 1.00 95.31 99 GLU A CA 1
ATOM 807 C C . GLU A 1 99 ? -9.634 3.699 26.028 1.00 95.31 99 GLU A C 1
ATOM 809 O O . GLU A 1 99 ? -10.640 3.178 26.508 1.00 95.31 99 GLU A O 1
ATOM 814 N N . ARG A 1 100 ? -9.636 4.935 25.506 1.00 94.44 100 ARG A N 1
ATOM 815 C CA . ARG A 1 100 ? -10.842 5.772 25.464 1.00 94.44 100 ARG A CA 1
ATOM 816 C C . ARG A 1 100 ? -11.960 5.100 24.671 1.00 94.44 100 ARG A C 1
ATOM 818 O O . ARG A 1 100 ? -13.088 5.051 25.153 1.00 94.44 100 ARG A O 1
ATOM 825 N N . VAL A 1 101 ? -11.652 4.582 23.479 1.00 95.00 101 VAL A N 1
ATOM 826 C CA . VAL A 1 101 ? -12.640 3.894 22.628 1.00 95.00 101 VAL A CA 1
ATOM 827 C C . VAL A 1 101 ? -13.221 2.679 23.352 1.00 95.00 101 VAL A C 1
ATOM 829 O O . VAL A 1 101 ? -14.436 2.514 23.405 1.00 95.00 101 VAL A O 1
ATOM 832 N N . PHE A 1 102 ? -12.371 1.855 23.965 1.00 96.94 102 PHE A N 1
ATOM 833 C CA . PHE A 1 102 ? -12.828 0.688 24.710 1.00 96.94 102 PHE A CA 1
ATOM 834 C C . PHE A 1 102 ? -13.667 1.057 25.940 1.00 96.94 102 PHE A C 1
ATOM 836 O O . PHE A 1 102 ? -14.683 0.414 26.202 1.00 96.94 102 PHE A O 1
ATOM 843 N N . LEU A 1 103 ? -13.261 2.085 26.691 1.00 97.19 103 LEU A N 1
ATOM 844 C CA . LEU A 1 103 ? -13.993 2.560 27.862 1.00 97.19 103 LEU A CA 1
ATOM 845 C C . LEU A 1 103 ? -15.410 3.008 27.486 1.00 97.19 103 LEU A C 1
ATOM 847 O O . LEU A 1 103 ? -16.359 2.591 28.149 1.00 97.19 103 LEU A O 1
ATOM 851 N N . ASP A 1 104 ? -15.545 3.799 26.420 1.00 95.88 104 ASP A N 1
ATOM 852 C CA . ASP A 1 104 ? -16.837 4.266 25.908 1.00 95.88 104 ASP A CA 1
ATOM 853 C C . ASP A 1 104 ? -17.725 3.092 25.463 1.00 95.88 104 ASP A C 1
ATOM 855 O O . ASP A 1 104 ? -18.867 2.965 25.910 1.00 95.88 104 ASP A O 1
ATOM 859 N N . MET A 1 105 ? -17.175 2.161 24.674 1.00 96.25 105 MET A N 1
ATOM 860 C CA . MET A 1 105 ? -17.894 0.954 24.253 1.00 96.25 105 MET A CA 1
ATOM 861 C C . MET A 1 105 ? -18.369 0.110 25.4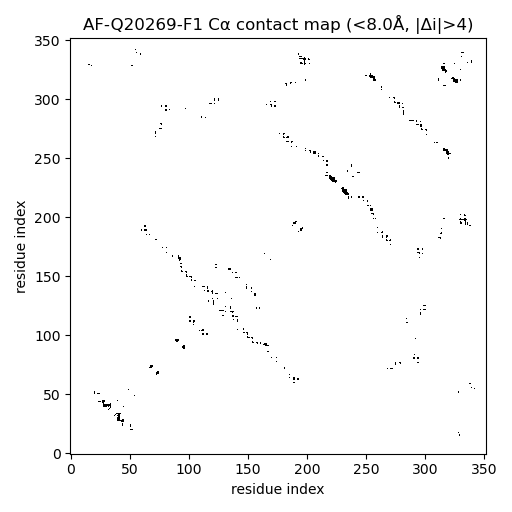43 1.00 96.25 105 MET A C 1
ATOM 863 O O . MET A 1 105 ? -19.505 -0.361 25.451 1.00 96.25 105 MET A O 1
ATOM 867 N N . CYS A 1 106 ? -17.524 -0.067 26.461 1.00 96.75 106 CYS A N 1
ATOM 868 C CA . CYS A 1 106 ? -17.875 -0.831 27.656 1.00 96.75 106 CYS A CA 1
ATOM 869 C C . CYS A 1 106 ? -18.993 -0.151 28.454 1.00 96.75 106 CYS A C 1
ATOM 871 O O . CYS A 1 106 ? -19.963 -0.802 28.838 1.00 96.75 106 CYS A O 1
ATOM 873 N N . GLN A 1 107 ? -18.896 1.163 28.679 1.00 96.38 107 GLN A N 1
ATOM 874 C CA . GLN A 1 107 ? -19.895 1.916 29.443 1.00 96.38 107 GLN A CA 1
ATOM 875 C C . GLN A 1 107 ? -21.265 1.930 28.758 1.00 96.38 107 GLN A C 1
ATOM 877 O O . GLN A 1 107 ? -22.293 1.881 29.436 1.00 96.38 107 GLN A O 1
ATOM 882 N N . ASN A 1 108 ? -21.275 1.951 27.426 1.00 95.38 108 ASN A N 1
ATOM 883 C CA . ASN A 1 108 ? -22.492 1.981 26.624 1.00 95.38 108 ASN A CA 1
ATOM 884 C C . ASN A 1 108 ? -23.028 0.585 26.259 1.00 95.38 108 ASN A C 1
ATOM 886 O O . ASN A 1 108 ? -24.057 0.496 25.590 1.00 95.38 108 ASN A O 1
ATOM 890 N N . ASN A 1 109 ? -22.369 -0.500 26.693 1.00 92.62 109 ASN A N 1
ATOM 891 C CA . ASN A 1 109 ? -22.654 -1.872 26.253 1.00 92.62 109 ASN A CA 1
ATOM 892 C C . ASN A 1 109 ? -22.722 -1.995 24.718 1.00 92.62 109 ASN A C 1
ATOM 894 O O . ASN A 1 109 ? -23.633 -2.623 24.171 1.00 92.62 109 ASN A O 1
ATOM 898 N N . ASP A 1 110 ? -21.773 -1.369 24.018 1.00 93.81 110 ASP A N 1
ATOM 899 C CA . ASP A 1 110 ? -21.737 -1.373 22.559 1.00 93.81 110 ASP A CA 1
ATOM 900 C C . ASP A 1 110 ? -21.543 -2.814 22.036 1.00 93.81 110 ASP A C 1
ATOM 902 O O . ASP A 1 110 ? -20.563 -3.480 22.401 1.00 93.81 110 ASP A O 1
ATOM 906 N N . PRO A 1 111 ? -22.438 -3.327 21.168 1.00 91.81 111 PRO A N 1
ATOM 907 C CA . PRO A 1 111 ? -22.305 -4.670 20.605 1.00 91.81 111 PRO A CA 1
ATOM 908 C C . PRO A 1 111 ? -21.002 -4.876 19.809 1.00 91.81 111 PRO A C 1
ATOM 910 O O . PRO A 1 111 ? -20.524 -6.008 19.708 1.00 91.81 111 PRO A O 1
ATOM 913 N N . ALA A 1 112 ? -20.387 -3.811 19.284 1.00 94.50 112 ALA A N 1
ATOM 914 C CA . ALA A 1 112 ? -19.124 -3.868 18.551 1.00 94.50 112 ALA A CA 1
ATOM 915 C C . ALA A 1 112 ? -17.886 -4.020 19.459 1.00 94.50 112 ALA A C 1
ATOM 917 O O . ALA A 1 112 ? -16.789 -4.282 18.957 1.00 94.50 112 ALA A O 1
ATOM 918 N N . MET A 1 113 ? -18.034 -3.937 20.789 1.00 95.25 113 MET A N 1
ATOM 919 C CA . MET A 1 113 ? -16.920 -4.037 21.744 1.00 95.25 113 MET A CA 1
ATOM 920 C C . MET A 1 113 ? -16.113 -5.333 21.583 1.00 95.25 113 MET A C 1
ATOM 922 O O . MET A 1 113 ? -14.881 -5.327 21.620 1.00 95.25 113 MET A O 1
ATOM 926 N N . THR A 1 114 ? -16.794 -6.463 21.381 1.00 95.00 114 THR A N 1
ATOM 927 C CA . THR A 1 114 ? -16.120 -7.762 21.210 1.00 95.00 114 THR A CA 1
ATOM 928 C C . THR A 1 114 ? -15.281 -7.777 19.930 1.00 95.00 114 THR A C 1
ATOM 930 O O . THR A 1 114 ? -14.155 -8.280 19.928 1.00 95.00 114 THR A O 1
ATOM 933 N N . THR A 1 115 ? -15.789 -7.167 18.859 1.00 95.69 115 THR A N 1
ATOM 934 C CA . THR A 1 115 ? -15.074 -7.011 17.590 1.00 95.69 115 THR A CA 1
ATOM 935 C C . THR A 1 115 ? -13.866 -6.087 17.734 1.00 95.69 115 THR A C 1
ATOM 937 O O . THR A 1 115 ? -12.786 -6.417 17.240 1.00 95.69 115 THR A O 1
ATOM 940 N N . PHE A 1 116 ? -14.000 -4.977 18.468 1.00 96.69 116 PHE A N 1
ATOM 941 C CA . PHE A 1 116 ? -12.890 -4.072 18.783 1.00 96.69 116 PHE A CA 1
ATOM 942 C C . PHE A 1 116 ? -11.757 -4.787 19.535 1.00 96.69 116 PHE A C 1
ATOM 944 O O . PHE A 1 116 ? -10.589 -4.709 19.138 1.00 96.69 116 PHE A O 1
ATOM 951 N N . LEU A 1 117 ? -12.097 -5.554 20.577 1.00 96.19 117 LEU A N 1
ATOM 952 C CA . LEU A 1 117 ? -11.130 -6.344 21.344 1.00 96.19 117 LEU A CA 1
ATOM 953 C C . LEU A 1 117 ? -10.441 -7.407 20.480 1.00 96.19 117 LEU A C 1
ATOM 955 O O . LEU A 1 117 ? -9.224 -7.569 20.573 1.00 96.19 117 LEU A O 1
ATOM 959 N N . LEU A 1 118 ? -11.195 -8.110 19.628 1.00 95.56 118 LEU A N 1
ATOM 960 C CA . LEU A 1 118 ? -10.642 -9.116 18.721 1.00 95.56 118 LEU A CA 1
ATOM 961 C C . LEU A 1 118 ? -9.658 -8.500 17.722 1.00 95.56 118 LEU A C 1
ATOM 963 O O . LEU A 1 118 ? -8.553 -9.012 17.559 1.00 95.56 118 LEU A O 1
ATOM 967 N N . ARG A 1 119 ? -10.040 -7.400 17.066 1.00 94.81 119 ARG A N 1
ATOM 968 C CA . ARG A 1 119 ? -9.196 -6.720 16.075 1.00 94.81 1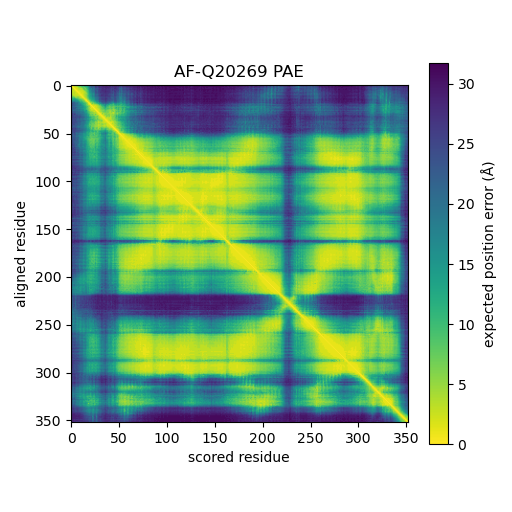19 ARG A CA 1
ATOM 969 C C . ARG A 1 119 ? -7.932 -6.152 16.715 1.00 94.81 119 ARG A C 1
ATOM 971 O O . ARG A 1 119 ? -6.846 -6.346 16.177 1.00 94.81 119 ARG A O 1
ATOM 978 N N . THR A 1 120 ? -8.047 -5.552 17.901 1.00 94.56 120 THR A N 1
ATOM 979 C CA . THR A 1 120 ? -6.874 -5.099 18.664 1.00 94.56 120 THR A CA 1
ATOM 980 C C . THR A 1 120 ? -5.962 -6.277 19.001 1.00 94.56 120 THR A C 1
ATOM 982 O O . THR A 1 120 ? -4.757 -6.211 18.779 1.00 94.56 120 THR A O 1
ATOM 985 N N . GLN A 1 121 ? -6.521 -7.395 19.470 1.00 94.19 121 GLN A N 1
ATOM 986 C CA . GLN A 1 121 ? -5.755 -8.608 19.760 1.00 94.19 121 GLN A CA 1
ATOM 987 C C . GLN A 1 121 ? -4.993 -9.112 18.526 1.00 94.19 121 GLN A C 1
ATOM 989 O O . GLN A 1 121 ? -3.809 -9.420 18.645 1.00 94.19 121 GLN A O 1
ATOM 994 N N . GLN A 1 122 ? -5.645 -9.163 17.361 1.00 92.56 122 GLN A N 1
ATOM 995 C CA . GLN A 1 122 ? -5.022 -9.570 16.098 1.00 92.56 122 GLN A CA 1
ATOM 996 C C . GLN A 1 122 ? -3.835 -8.674 15.735 1.00 92.56 122 GLN A C 1
ATOM 998 O O . GLN A 1 122 ? -2.792 -9.181 15.322 1.00 92.56 122 GLN A O 1
ATOM 1003 N N . MET A 1 123 ? -3.967 -7.355 15.923 1.00 90.38 123 MET A N 1
ATOM 1004 C CA . MET A 1 123 ? -2.868 -6.409 15.709 1.00 90.38 123 MET A CA 1
ATOM 1005 C C . MET A 1 123 ? -1.700 -6.690 16.656 1.00 90.38 123 MET A C 1
ATOM 1007 O O . MET A 1 123 ? -0.562 -6.780 16.205 1.00 90.38 123 MET A O 1
ATOM 1011 N N . LEU A 1 124 ? -1.973 -6.894 17.952 1.00 88.62 124 LEU A N 1
ATOM 1012 C CA . LEU A 1 124 ? -0.937 -7.171 18.955 1.00 88.62 124 LEU A CA 1
ATOM 1013 C C . LEU A 1 124 ? -0.219 -8.510 18.730 1.00 88.62 124 LEU A C 1
ATOM 1015 O O . LEU A 1 124 ? 0.920 -8.684 19.170 1.00 88.62 124 LEU A O 1
ATOM 1019 N N . SER A 1 125 ? -0.883 -9.480 18.096 1.00 87.56 125 SER A N 1
ATOM 1020 C CA . SER A 1 125 ? -0.281 -10.761 17.718 1.00 87.56 125 SER A CA 1
ATOM 1021 C C . SER A 1 125 ? 0.299 -10.781 16.306 1.00 87.56 125 SER A C 1
ATOM 1023 O O . SER A 1 125 ? 0.951 -11.762 15.972 1.00 87.56 125 SER A O 1
ATOM 1025 N N . HIS A 1 126 ? 0.067 -9.749 15.487 1.00 85.50 126 HIS A N 1
ATOM 1026 C CA . HIS A 1 126 ? 0.342 -9.754 14.044 1.00 85.50 126 HIS A CA 1
ATOM 1027 C C . HIS A 1 126 ? -0.225 -10.992 13.319 1.00 85.50 126 HIS A C 1
ATOM 1029 O O . HIS A 1 126 ? 0.346 -11.493 12.352 1.00 85.50 126 HIS A O 1
ATOM 1035 N N . GLU A 1 127 ? -1.377 -11.493 13.773 1.00 85.50 127 GLU A N 1
ATOM 1036 C CA . GLU A 1 127 ? -2.004 -12.707 13.243 1.00 85.50 127 GLU A CA 1
ATOM 1037 C C . GLU A 1 127 ? -3.503 -12.482 13.034 1.00 85.50 127 GLU A C 1
ATOM 1039 O O . GLU A 1 127 ? -4.206 -12.059 13.949 1.00 85.50 127 GLU A O 1
ATOM 1044 N N . MET A 1 128 ? -4.018 -12.850 11.856 1.00 84.00 128 MET A N 1
ATOM 1045 C CA . MET A 1 128 ? -5.456 -12.840 11.536 1.00 84.00 128 MET A CA 1
ATOM 1046 C C . MET A 1 128 ? -6.156 -14.066 12.144 1.00 84.00 128 MET A C 1
ATOM 1048 O O . MET A 1 128 ? -6.720 -14.906 11.445 1.00 84.00 128 MET A O 1
ATOM 1052 N N . SER A 1 129 ? -6.054 -14.212 13.463 1.00 86.12 129 SER A N 1
ATOM 1053 C CA . SER A 1 129 ? -6.481 -15.390 14.215 1.00 86.12 129 SER A CA 1
ATOM 1054 C C . SER A 1 129 ? -7.212 -14.983 15.490 1.00 86.12 129 SER A C 1
ATOM 1056 O O . SER A 1 129 ? -6.977 -13.921 16.058 1.00 86.12 129 SER A O 1
ATOM 1058 N N . THR A 1 130 ? -8.104 -15.847 15.970 1.00 87.44 130 THR A N 1
ATOM 1059 C CA . THR A 1 130 ? -8.711 -15.709 17.304 1.00 87.44 130 THR A CA 1
ATOM 1060 C C . THR A 1 130 ? -7.810 -16.262 18.407 1.00 87.44 130 THR A C 1
ATOM 1062 O O . THR A 1 130 ? -8.056 -16.015 19.588 1.00 87.44 130 THR A O 1
ATOM 1065 N N . LYS A 1 131 ? -6.759 -17.011 18.043 1.00 86.62 131 LYS A N 1
ATOM 1066 C CA . LYS A 1 131 ? -5.777 -17.524 18.999 1.00 86.62 131 LYS A CA 1
ATOM 1067 C C . LYS A 1 131 ? -4.977 -16.362 19.572 1.00 86.62 131 LYS A C 1
ATOM 1069 O O . LYS A 1 131 ? -4.536 -15.476 18.854 1.00 86.62 131 LYS A O 1
ATOM 1074 N N . CYS A 1 132 ? -4.753 -16.410 20.874 1.00 86.69 132 CYS A N 1
ATOM 1075 C CA . CYS A 1 132 ? -3.943 -15.442 21.592 1.00 86.69 132 CYS A CA 1
ATOM 1076 C C . CYS A 1 132 ? -3.064 -16.164 22.607 1.00 86.69 132 CYS A C 1
ATOM 1078 O O . CYS A 1 132 ? -3.324 -17.310 22.983 1.00 86.69 132 CYS A O 1
ATOM 1080 N N . ARG A 1 133 ? -2.006 -15.489 23.055 1.00 84.38 133 ARG A N 1
ATOM 1081 C CA . ARG A 1 133 ? -1.132 -15.975 24.122 1.00 84.38 133 ARG A CA 1
ATOM 1082 C C . ARG A 1 133 ? -0.917 -14.867 25.142 1.00 84.38 133 ARG A C 1
ATOM 1084 O O . ARG A 1 133 ? -0.666 -13.723 24.769 1.00 84.38 133 ARG A O 1
ATOM 1091 N N . ALA A 1 134 ? -0.979 -15.242 26.417 1.00 85.81 134 ALA A N 1
ATOM 1092 C CA . ALA A 1 134 ? -0.675 -14.376 27.550 1.00 85.81 134 ALA A CA 1
ATOM 1093 C C . ALA A 1 134 ? -1.420 -13.025 27.499 1.00 85.81 134 ALA A C 1
ATOM 1095 O O . ALA A 1 134 ? -2.651 -12.981 27.495 1.00 85.81 134 ALA A O 1
ATOM 1096 N N . GLU A 1 135 ? -0.677 -11.922 27.491 1.00 82.88 135 GLU A N 1
ATOM 1097 C CA . GLU A 1 135 ? -1.202 -10.561 27.583 1.00 82.88 135 GLU A CA 1
ATOM 1098 C C . GLU A 1 135 ? -1.972 -10.098 26.338 1.00 82.88 135 GLU A C 1
ATOM 1100 O O . GLU A 1 135 ? -2.843 -9.242 26.475 1.00 82.88 135 GLU A O 1
ATOM 1105 N N . ASN A 1 136 ? -1.768 -10.737 25.180 1.00 85.94 136 ASN A N 1
ATOM 1106 C CA . ASN A 1 136 ? -2.487 -10.419 23.941 1.00 85.94 136 ASN A CA 1
ATOM 1107 C C . ASN A 1 136 ? -3.943 -10.924 23.942 1.00 85.94 136 ASN A C 1
ATOM 1109 O O . ASN A 1 136 ? -4.695 -10.613 23.028 1.00 85.94 136 ASN A O 1
ATOM 1113 N N . CYS A 1 137 ? -4.359 -11.722 24.931 1.00 92.00 137 CYS A N 1
ATOM 1114 C CA . CYS A 1 137 ? -5.735 -12.209 25.044 1.00 92.00 137 CYS A CA 1
ATOM 1115 C C . CYS A 1 137 ? -6.671 -11.124 25.593 1.00 92.00 137 CYS A C 1
ATOM 1117 O O . CYS A 1 137 ? -6.869 -11.031 26.809 1.00 92.00 137 CYS A O 1
ATOM 1119 N N . LEU A 1 138 ? -7.238 -10.307 24.702 1.00 94.94 138 LEU A N 1
ATOM 1120 C CA . LEU A 1 138 ? -8.019 -9.120 25.074 1.00 94.94 138 LEU A CA 1
ATOM 1121 C C . LEU A 1 138 ? -9.521 -9.389 25.203 1.00 94.94 138 LEU A C 1
ATOM 1123 O O . LEU A 1 138 ? -10.183 -8.721 25.989 1.00 94.94 138 LEU A O 1
ATOM 1127 N N . LEU A 1 139 ? -10.056 -10.402 24.512 1.00 94.00 139 LEU A N 1
ATOM 1128 C CA . LEU A 1 139 ? -11.496 -10.714 24.505 1.00 94.00 139 LEU A CA 1
ATOM 1129 C C . LEU A 1 139 ? -12.114 -10.856 25.905 1.00 94.00 139 LEU A C 1
ATOM 1131 O O . LEU A 1 139 ? -13.250 -10.449 26.129 1.00 94.00 139 LEU A O 1
ATOM 1135 N N . ARG A 1 140 ? -11.353 -11.391 26.868 1.00 91.12 140 ARG A N 1
ATOM 1136 C CA . ARG A 1 140 ? -11.815 -11.587 28.251 1.00 91.12 140 ARG A CA 1
ATOM 1137 C C . ARG A 1 140 ? -12.174 -10.288 28.979 1.00 91.12 140 ARG A C 1
ATOM 1139 O O . ARG A 1 140 ? -12.906 -10.342 29.959 1.00 91.12 140 ARG A O 1
ATOM 1146 N N . LEU A 1 141 ? -11.649 -9.149 28.525 1.00 94.88 141 LEU A N 1
ATOM 1147 C CA . LEU A 1 141 ? -11.884 -7.849 29.155 1.00 94.88 141 LEU A CA 1
ATOM 1148 C C . LEU A 1 141 ? -13.313 -7.350 28.928 1.00 94.88 141 LEU A C 1
ATOM 1150 O O . LEU A 1 141 ? -13.826 -6.615 29.761 1.00 94.88 141 LEU A O 1
ATOM 1154 N N . GLY A 1 142 ? -13.984 -7.806 27.865 1.00 92.12 142 GLY A N 1
ATOM 1155 C CA . GLY A 1 142 ? -15.378 -7.446 27.593 1.00 92.12 142 GLY A CA 1
ATOM 1156 C C . GLY A 1 142 ? -16.388 -8.047 28.579 1.00 92.12 142 GLY A C 1
ATOM 1157 O O . GLY A 1 142 ? -17.540 -7.635 28.583 1.00 92.12 142 GLY A O 1
ATOM 1158 N N . GLY A 1 143 ? -15.978 -9.017 29.405 1.00 89.69 143 GLY A N 1
ATOM 1159 C CA . GLY A 1 143 ? -16.821 -9.605 30.452 1.00 89.69 143 GLY A CA 1
ATOM 1160 C C . GLY A 1 143 ? -16.651 -8.969 31.837 1.00 89.69 143 GLY A C 1
ATOM 1161 O O . GLY A 1 143 ? -17.289 -9.423 32.786 1.00 89.69 143 GLY A O 1
ATOM 1162 N N . ASP A 1 144 ? -15.770 -7.976 31.991 1.00 92.19 144 ASP A N 1
ATOM 1163 C CA . ASP A 1 144 ? -15.552 -7.303 33.274 1.00 92.19 144 ASP A CA 1
ATOM 1164 C C . ASP A 1 144 ? -16.647 -6.249 33.515 1.00 92.19 144 ASP A C 1
ATOM 1166 O O . ASP A 1 144 ? -16.845 -5.343 32.710 1.00 92.19 144 ASP A O 1
ATOM 1170 N N . SER A 1 145 ? -17.345 -6.343 34.650 1.00 91.94 145 SER A N 1
ATOM 1171 C CA . SER A 1 145 ? -18.398 -5.396 35.035 1.00 91.94 145 SER A CA 1
ATOM 1172 C C . SER A 1 145 ? -17.880 -4.006 35.428 1.00 91.94 145 SER A C 1
ATOM 1174 O O . SER A 1 145 ? -18.668 -3.069 35.543 1.00 91.94 145 SER A O 1
ATOM 1176 N N . ASN A 1 146 ? -16.573 -3.847 35.654 1.00 96.88 146 ASN A N 1
ATOM 1177 C CA . ASN A 1 146 ? -15.937 -2.567 35.941 1.00 96.88 146 ASN A CA 1
ATOM 1178 C C . ASN A 1 146 ? -15.154 -2.071 34.717 1.00 96.88 146 ASN A C 1
ATOM 1180 O O . ASN A 1 146 ? -13.966 -2.364 34.558 1.00 96.88 146 ASN A O 1
ATOM 1184 N N . CYS A 1 147 ? -15.815 -1.255 33.892 1.00 97.19 147 CYS A N 1
ATOM 1185 C CA . CYS A 1 147 ? -15.243 -0.722 32.656 1.00 97.19 147 CYS A CA 1
ATOM 1186 C C . CYS A 1 147 ? -13.953 0.078 32.861 1.00 97.19 147 CYS A C 1
ATOM 1188 O O . CYS A 1 147 ? -13.023 -0.059 32.075 1.00 97.19 147 CYS A O 1
ATOM 1190 N N . THR A 1 148 ? -13.841 0.871 33.931 1.00 97.31 148 THR A N 1
ATOM 1191 C CA . THR A 1 148 ? -12.620 1.645 34.206 1.00 97.31 148 THR A CA 1
ATOM 1192 C C . THR A 1 148 ? -11.434 0.730 34.504 1.00 97.31 148 THR A C 1
ATOM 1194 O O . THR A 1 148 ? -10.339 0.939 33.987 1.00 97.31 148 THR A O 1
ATOM 1197 N N . ARG A 1 149 ? -11.637 -0.320 35.310 1.00 97.00 149 ARG A N 1
ATOM 1198 C CA . ARG A 1 149 ? -10.591 -1.320 35.572 1.00 97.00 149 ARG A CA 1
ATOM 1199 C C . ARG A 1 149 ? -10.210 -2.064 34.294 1.00 97.00 149 ARG A C 1
ATOM 1201 O O . ARG A 1 149 ? -9.020 -2.223 34.029 1.00 97.00 149 ARG A O 1
ATOM 1208 N N . ALA A 1 150 ? -11.202 -2.498 33.520 1.00 97.12 150 ALA A N 1
ATOM 1209 C CA . ALA A 1 150 ? -10.986 -3.209 32.268 1.00 97.12 150 ALA A CA 1
ATOM 1210 C C . ALA A 1 150 ? -10.203 -2.353 31.263 1.00 97.12 150 ALA A C 1
ATOM 1212 O O . ALA A 1 150 ? -9.268 -2.849 30.638 1.00 97.12 150 ALA A O 1
ATOM 1213 N N . ALA A 1 151 ? -10.540 -1.065 31.149 1.00 97.38 151 ALA A N 1
ATOM 1214 C CA . ALA A 1 151 ? -9.873 -0.125 30.256 1.00 97.38 151 ALA A CA 1
ATOM 1215 C C . ALA A 1 151 ? -8.421 0.141 30.658 1.00 97.38 151 ALA A C 1
ATOM 1217 O O . ALA A 1 151 ? -7.543 0.105 29.800 1.00 97.38 151 ALA A O 1
ATOM 1218 N N . ASN A 1 152 ? -8.138 0.269 31.956 1.00 95.88 152 ASN A N 1
ATOM 1219 C CA . ASN A 1 152 ? -6.765 0.387 32.448 1.00 95.88 152 ASN A CA 1
ATOM 1220 C C . ASN A 1 152 ? -5.924 -0.876 32.149 1.00 95.88 152 ASN A C 1
ATOM 1222 O O . ASN A 1 152 ? -4.773 -0.769 31.716 1.00 95.88 152 ASN A O 1
ATOM 1226 N N . ASP A 1 153 ? -6.481 -2.082 32.351 1.00 95.44 153 ASP A N 1
ATOM 1227 C CA . ASP A 1 153 ? -5.799 -3.347 32.010 1.00 95.44 153 ASP A CA 1
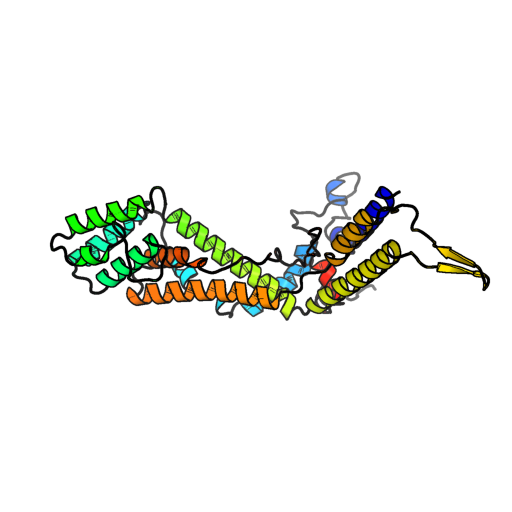ATOM 1228 C C . ASP A 1 153 ? -5.590 -3.471 30.491 1.00 95.44 153 ASP A C 1
ATOM 1230 O O . ASP A 1 153 ? -4.517 -3.864 30.031 1.00 95.44 153 ASP A O 1
ATOM 1234 N N . PHE A 1 154 ? -6.584 -3.066 29.698 1.00 96.06 154 PHE A N 1
ATOM 1235 C CA . PHE A 1 154 ? -6.486 -2.988 28.244 1.00 96.06 154 PHE A CA 1
ATOM 1236 C C . PHE A 1 154 ? -5.358 -2.038 27.803 1.00 96.06 154 PHE A C 1
ATOM 1238 O O . PHE A 1 154 ? -4.462 -2.463 27.070 1.00 96.06 154 PHE A O 1
ATOM 1245 N N . LYS A 1 155 ? -5.337 -0.794 28.307 1.00 94.81 155 LYS A N 1
ATOM 1246 C CA . LYS A 1 155 ? -4.307 0.212 28.005 1.00 94.81 155 LYS A CA 1
ATOM 1247 C C . LYS A 1 155 ? -2.912 -0.327 28.288 1.00 94.81 155 LYS A C 1
ATOM 1249 O O . LYS A 1 155 ? -2.033 -0.232 27.437 1.00 94.81 155 LYS A O 1
ATOM 1254 N N . SER A 1 156 ? -2.717 -0.931 29.464 1.00 92.50 156 SER A N 1
ATOM 1255 C CA . SER A 1 156 ? -1.425 -1.486 29.878 1.00 92.50 156 SER A CA 1
ATOM 1256 C C . SER A 1 156 ? -0.921 -2.562 28.910 1.00 92.50 156 SER A C 1
ATOM 1258 O O . SER A 1 156 ? 0.267 -2.601 28.590 1.00 92.50 156 SER A O 1
ATOM 1260 N N . ARG A 1 157 ? -1.811 -3.419 28.396 1.00 92.75 157 ARG A N 1
ATOM 1261 C CA . ARG A 1 157 ? -1.450 -4.473 27.431 1.00 92.75 157 ARG A CA 1
ATOM 1262 C C . ARG A 1 157 ? -1.121 -3.922 26.055 1.00 92.75 157 ARG A C 1
ATOM 1264 O O . ARG A 1 157 ? -0.157 -4.382 25.451 1.00 92.75 157 ARG A O 1
ATOM 1271 N N . VAL A 1 158 ? -1.902 -2.954 25.575 1.00 92.19 158 VAL A N 1
ATOM 1272 C CA . VAL A 1 158 ? -1.639 -2.288 24.293 1.00 92.19 158 VAL A CA 1
ATOM 1273 C C . VAL A 1 158 ? -0.309 -1.540 24.368 1.00 92.19 158 VAL A C 1
ATOM 1275 O O . VAL A 1 158 ? 0.562 -1.772 23.534 1.00 92.19 158 VAL A O 1
ATOM 1278 N N . ALA A 1 159 ? -0.098 -0.748 25.424 1.00 89.94 159 ALA A N 1
ATOM 1279 C CA . ALA A 1 159 ? 1.114 0.044 25.623 1.00 89.94 159 ALA A CA 1
ATOM 1280 C C . ALA A 1 159 ? 2.395 -0.800 25.566 1.00 89.94 159 ALA A C 1
ATOM 1282 O O . ALA A 1 159 ? 3.336 -0.415 24.890 1.00 89.94 159 ALA A O 1
ATOM 1283 N N . LYS A 1 160 ? 2.420 -2.004 26.153 1.00 86.75 160 LYS A N 1
ATOM 1284 C CA . LYS A 1 160 ? 3.591 -2.908 26.094 1.00 86.75 160 LYS A CA 1
ATOM 1285 C C . LYS A 1 160 ? 4.042 -3.289 24.682 1.00 86.75 160 LYS A C 1
ATOM 1287 O O . LYS A 1 160 ? 5.174 -3.734 24.502 1.00 86.75 160 LYS A O 1
ATOM 1292 N N . LYS A 1 161 ? 3.144 -3.216 23.701 1.00 82.50 161 LYS A N 1
ATOM 1293 C CA . LYS A 1 161 ? 3.400 -3.600 22.306 1.00 82.50 161 LYS A CA 1
ATOM 1294 C C . LYS A 1 161 ? 3.486 -2.406 21.369 1.00 82.50 161 LYS A C 1
ATOM 1296 O O . LYS A 1 161 ? 4.051 -2.537 20.291 1.00 82.50 161 LYS A O 1
ATOM 1301 N N . THR A 1 162 ? 2.946 -1.267 21.783 1.00 79.81 162 THR A N 1
ATOM 1302 C CA . THR A 1 162 ? 2.933 -0.029 21.004 1.00 79.81 162 THR A CA 1
ATOM 1303 C C . THR A 1 162 ? 3.809 1.056 21.629 1.00 79.81 162 THR A C 1
ATOM 1305 O O . THR A 1 162 ? 3.663 2.214 21.253 1.00 79.81 162 THR A O 1
ATOM 1308 N N . ASP A 1 163 ? 4.647 0.745 22.624 1.00 56.88 163 ASP A N 1
ATOM 1309 C CA . ASP A 1 163 ? 5.293 1.773 23.449 1.00 56.88 163 ASP A CA 1
ATOM 1310 C C . ASP A 1 163 ? 6.145 2.716 22.585 1.00 56.88 163 ASP A C 1
ATOM 1312 O O . ASP A 1 163 ? 6.903 2.255 21.731 1.00 56.88 163 ASP A O 1
ATOM 1316 N N . SER A 1 164 ? 5.976 4.030 22.782 1.00 55.50 164 SER A N 1
ATOM 1317 C CA . SER A 1 164 ? 6.465 5.165 21.962 1.00 55.50 164 SER A CA 1
ATOM 1318 C C . SER A 1 164 ? 5.863 5.374 20.557 1.00 55.50 164 SER A C 1
ATOM 1320 O O . SER A 1 164 ? 6.219 6.335 19.879 1.00 55.50 164 SER A O 1
ATOM 1322 N N . SER A 1 165 ? 4.904 4.549 20.122 1.00 66.75 165 SER A N 1
ATOM 1323 C CA . SER A 1 165 ? 4.214 4.746 18.841 1.00 66.75 165 SER A CA 1
ATOM 1324 C C . SER A 1 165 ? 3.147 5.840 18.918 1.00 66.75 165 SER A C 1
ATOM 1326 O O . SER A 1 165 ? 2.092 5.667 19.539 1.00 66.75 165 SER A O 1
ATOM 1328 N N . HIS A 1 166 ? 3.389 6.942 18.216 1.00 80.06 166 HIS A N 1
ATOM 1329 C CA . HIS A 1 166 ? 2.394 7.984 17.987 1.00 80.06 166 HIS A CA 1
ATOM 1330 C C . HIS A 1 166 ? 1.498 7.616 16.804 1.00 80.06 166 HIS A C 1
ATOM 1332 O O . HIS A 1 166 ? 1.996 7.198 15.756 1.00 80.06 166 HIS A O 1
ATOM 1338 N N . TYR A 1 167 ? 0.175 7.792 16.929 1.00 82.69 167 TYR A N 1
ATOM 1339 C CA . TYR A 1 167 ? -0.735 7.464 15.820 1.00 82.69 167 TYR A CA 1
ATOM 1340 C C . TYR A 1 167 ? -0.389 8.267 14.558 1.00 82.69 167 TYR A C 1
ATOM 1342 O O . TYR A 1 167 ? -0.569 7.776 13.446 1.00 82.69 167 TYR A O 1
ATOM 1350 N N . GLN A 1 168 ? 0.155 9.479 14.725 1.00 83.69 168 GLN A N 1
ATOM 1351 C CA . GLN A 1 168 ? 0.599 10.335 13.631 1.00 83.69 168 GLN A CA 1
ATOM 1352 C C . GLN A 1 168 ? 1.666 9.657 12.767 1.00 83.69 168 GLN A C 1
ATOM 1354 O O . GLN A 1 168 ? 1.630 9.801 11.550 1.00 83.69 168 GLN A O 1
ATOM 1359 N N . GLU A 1 169 ? 2.579 8.889 13.367 1.00 83.69 169 GLU A N 1
ATOM 1360 C CA . GLU A 1 169 ? 3.618 8.169 12.628 1.00 83.69 169 GLU A CA 1
ATOM 1361 C C . GLU A 1 169 ? 3.013 7.051 11.770 1.00 83.69 169 GLU A C 1
ATOM 1363 O O . GLU A 1 169 ? 3.388 6.880 10.612 1.00 83.69 169 GLU A O 1
ATOM 1368 N N . TYR A 1 170 ? 2.026 6.328 12.305 1.00 84.44 170 TYR A N 1
ATOM 1369 C CA . TYR A 1 170 ? 1.307 5.286 11.566 1.00 84.44 170 TYR A CA 1
ATOM 1370 C C . TYR A 1 170 ? 0.510 5.873 10.407 1.00 84.44 170 TYR A C 1
ATOM 1372 O O . TYR A 1 170 ? 0.582 5.374 9.288 1.00 84.44 170 TYR A O 1
ATOM 1380 N N . VAL A 1 171 ? -0.224 6.954 10.670 1.00 86.25 171 VAL A N 1
ATOM 1381 C CA . VAL A 1 171 ? -1.006 7.671 9.659 1.00 86.25 171 VAL A CA 1
ATOM 1382 C C . VAL A 1 171 ? -0.093 8.223 8.562 1.00 86.25 171 VAL A C 1
ATOM 1384 O O . VAL A 1 171 ? -0.415 8.081 7.385 1.00 86.25 171 VAL A O 1
ATOM 1387 N N . LEU A 1 172 ? 1.055 8.807 8.921 1.00 87.25 172 LEU A N 1
ATOM 1388 C CA . LEU A 1 172 ? 2.034 9.314 7.959 1.00 87.25 172 LEU A CA 1
ATOM 1389 C C . LEU A 1 172 ? 2.582 8.185 7.079 1.00 87.25 172 LEU A C 1
ATOM 1391 O O . LEU A 1 172 ? 2.469 8.266 5.859 1.00 87.25 172 LEU A O 1
ATOM 1395 N N . LYS A 1 173 ? 3.083 7.100 7.682 1.00 88.06 173 LYS A N 1
ATOM 1396 C CA . LYS A 1 173 ? 3.618 5.948 6.938 1.00 88.06 173 LYS A CA 1
ATOM 1397 C C . LYS A 1 173 ? 2.566 5.295 6.047 1.00 88.06 173 LYS A C 1
ATOM 1399 O O . LYS A 1 173 ? 2.865 4.883 4.932 1.00 88.06 173 LYS A O 1
ATOM 1404 N N . LEU A 1 174 ? 1.326 5.193 6.521 1.00 90.25 174 LEU A N 1
ATOM 1405 C CA . LEU A 1 174 ? 0.214 4.673 5.732 1.00 90.25 174 LEU A CA 1
ATOM 1406 C C . LEU A 1 174 ? -0.059 5.555 4.503 1.00 90.25 174 LEU A C 1
ATOM 1408 O O . LEU A 1 174 ? -0.161 5.019 3.400 1.00 90.25 174 LEU A O 1
ATOM 1412 N N . ARG A 1 175 ? -0.104 6.886 4.665 1.00 91.44 175 ARG A N 1
ATOM 1413 C CA . ARG A 1 175 ? -0.237 7.827 3.538 1.00 91.44 175 ARG A CA 1
ATOM 1414 C C . ARG A 1 175 ? 0.918 7.692 2.549 1.00 91.44 175 ARG A C 1
ATOM 1416 O O . ARG A 1 175 ? 0.675 7.590 1.352 1.00 91.44 175 ARG A O 1
ATOM 1423 N N . GLU A 1 176 ? 2.154 7.647 3.040 1.00 90.00 176 GLU A N 1
ATOM 1424 C CA . GLU A 1 176 ? 3.352 7.492 2.207 1.00 90.00 176 GLU A CA 1
ATOM 1425 C C . GLU A 1 176 ? 3.338 6.177 1.417 1.00 90.00 176 GLU A C 1
ATOM 1427 O O . GLU A 1 176 ? 3.651 6.170 0.228 1.00 90.00 176 GLU A O 1
ATOM 1432 N N . ASN A 1 177 ? 2.918 5.070 2.039 1.00 88.88 177 ASN A N 1
ATOM 1433 C CA . ASN A 1 177 ? 2.812 3.774 1.368 1.00 88.88 177 ASN A CA 1
ATOM 1434 C C . ASN A 1 177 ? 1.724 3.765 0.288 1.00 88.88 177 ASN A C 1
ATOM 1436 O O . ASN A 1 177 ? 1.981 3.292 -0.820 1.00 88.88 177 ASN A O 1
ATOM 1440 N N . ILE A 1 178 ? 0.536 4.311 0.578 1.00 91.88 178 ILE A N 1
ATOM 1441 C CA . ILE A 1 178 ? -0.550 4.424 -0.409 1.00 91.88 178 ILE A CA 1
ATOM 1442 C C . ILE A 1 178 ? -0.096 5.292 -1.586 1.00 91.88 178 ILE A C 1
ATOM 1444 O O . ILE A 1 178 ? -0.151 4.841 -2.728 1.00 91.88 178 ILE A O 1
ATOM 1448 N N . ALA A 1 179 ? 0.430 6.490 -1.318 1.00 91.25 179 ALA A N 1
ATOM 1449 C CA . ALA A 1 179 ? 0.930 7.390 -2.354 1.00 91.25 179 ALA A CA 1
ATOM 1450 C C . ALA A 1 179 ? 2.051 6.739 -3.181 1.00 91.25 179 ALA A C 1
ATOM 1452 O O . ALA A 1 179 ? 2.044 6.795 -4.410 1.00 91.25 179 ALA A O 1
ATOM 1453 N N . GLY A 1 180 ? 2.985 6.053 -2.519 1.00 87.06 180 GLY A N 1
ATOM 1454 C CA . GLY A 1 180 ? 4.071 5.332 -3.173 1.00 87.06 180 GLY A CA 1
ATOM 1455 C C . GLY A 1 180 ? 3.577 4.225 -4.106 1.00 87.06 180 GLY A C 1
ATOM 1456 O O . GLY A 1 180 ? 4.105 4.077 -5.208 1.00 87.06 180 GLY A O 1
ATOM 1457 N N . TRP A 1 181 ? 2.562 3.456 -3.705 1.00 87.88 181 TRP A N 1
ATOM 1458 C CA . TRP A 1 181 ? 1.963 2.433 -4.565 1.00 87.88 181 TRP A CA 1
ATOM 1459 C C . TRP A 1 181 ? 1.137 3.015 -5.707 1.00 87.88 181 TRP A C 1
ATOM 1461 O O . TRP A 1 181 ? 1.243 2.501 -6.819 1.00 87.88 181 TRP A O 1
ATOM 1471 N N . LYS A 1 182 ? 0.378 4.095 -5.487 1.00 90.12 182 LYS A N 1
ATOM 1472 C CA . LYS A 1 182 ? -0.348 4.791 -6.564 1.00 90.12 182 LYS A CA 1
ATOM 1473 C C . LYS A 1 182 ? 0.622 5.324 -7.613 1.00 90.12 182 LYS A C 1
ATOM 1475 O O . LYS A 1 182 ? 0.468 5.014 -8.787 1.00 90.12 182 LYS A O 1
ATOM 1480 N N . ASN A 1 183 ? 1.699 5.989 -7.192 1.00 86.00 183 ASN A N 1
ATOM 1481 C CA . ASN A 1 183 ? 2.729 6.495 -8.103 1.00 86.00 183 ASN A CA 1
ATOM 1482 C C . ASN A 1 183 ? 3.386 5.377 -8.927 1.00 86.00 183 ASN A C 1
ATOM 1484 O O . ASN A 1 183 ? 3.566 5.520 -10.133 1.00 86.00 183 ASN A O 1
ATOM 1488 N N . LYS A 1 184 ? 3.705 4.236 -8.301 1.00 84.44 184 LYS A N 1
ATOM 1489 C CA . LYS A 1 184 ? 4.241 3.066 -9.019 1.00 84.44 184 LYS A CA 1
ATOM 1490 C C . LYS A 1 184 ? 3.219 2.467 -9.988 1.00 84.44 184 LYS A C 1
ATOM 1492 O O . LYS A 1 184 ? 3.590 2.071 -11.086 1.00 84.44 184 LYS A O 1
ATOM 1497 N N . THR A 1 185 ? 1.947 2.411 -9.597 1.00 87.00 185 THR A N 1
ATOM 1498 C CA . THR A 1 185 ? 0.848 1.912 -10.442 1.00 87.00 185 THR A CA 1
ATOM 1499 C C . THR A 1 185 ? 0.661 2.801 -11.669 1.00 87.00 185 THR A C 1
ATOM 1501 O O . THR A 1 185 ? 0.680 2.287 -12.784 1.00 87.00 185 THR A O 1
ATOM 1504 N N . ARG A 1 186 ? 0.603 4.128 -11.479 1.00 85.75 186 ARG A N 1
ATOM 1505 C CA . ARG A 1 186 ? 0.540 5.123 -12.562 1.00 85.75 186 ARG A CA 1
ATOM 1506 C C . ARG A 1 186 ? 1.684 4.968 -13.546 1.00 85.75 186 ARG A C 1
ATOM 1508 O O . ARG A 1 186 ? 1.449 4.900 -14.746 1.00 85.75 186 ARG A O 1
ATOM 1515 N N . ALA A 1 187 ? 2.914 4.879 -13.041 1.00 80.50 187 ALA A N 1
ATOM 1516 C CA . ALA A 1 187 ? 4.092 4.778 -13.892 1.00 80.50 187 ALA A CA 1
ATOM 1517 C C . ALA A 1 187 ? 4.080 3.507 -14.755 1.00 80.50 187 ALA A C 1
ATOM 1519 O O . ALA A 1 187 ? 4.362 3.569 -15.951 1.00 80.50 187 ALA A O 1
ATOM 1520 N N . VAL A 1 188 ? 3.694 2.368 -14.172 1.00 82.31 188 VAL A N 1
ATOM 1521 C CA . VAL A 1 188 ? 3.571 1.107 -14.911 1.00 82.31 188 VAL A CA 1
ATOM 1522 C C . VAL A 1 188 ? 2.425 1.158 -15.925 1.00 82.31 188 VAL A C 1
ATOM 1524 O O . VAL A 1 188 ? 2.619 0.744 -17.065 1.00 82.31 188 VAL A O 1
ATOM 1527 N N . ASN A 1 189 ? 1.260 1.701 -15.562 1.00 83.62 189 ASN A N 1
ATOM 1528 C CA . ASN A 1 189 ? 0.156 1.883 -16.510 1.00 83.62 189 ASN A CA 1
ATOM 1529 C C . ASN A 1 189 ? 0.544 2.807 -17.663 1.00 83.62 189 ASN A C 1
ATOM 1531 O O . ASN A 1 189 ? 0.294 2.462 -18.805 1.00 83.62 189 ASN A O 1
ATOM 1535 N N . ILE A 1 190 ? 1.238 3.918 -17.403 1.00 79.75 190 ILE A N 1
ATOM 1536 C CA . ILE A 1 190 ? 1.741 4.815 -18.455 1.00 79.75 190 ILE A CA 1
ATOM 1537 C C . ILE A 1 190 ? 2.627 4.063 -19.451 1.00 79.75 190 ILE A C 1
ATOM 1539 O O . ILE A 1 190 ? 2.497 4.261 -20.658 1.00 79.75 190 ILE A O 1
ATOM 1543 N N . LEU A 1 191 ? 3.510 3.183 -18.969 1.00 77.38 191 LEU A N 1
ATOM 1544 C CA . LEU A 1 191 ? 4.359 2.360 -19.833 1.00 77.38 191 LEU A CA 1
ATOM 1545 C C . LEU A 1 191 ? 3.547 1.387 -20.701 1.00 77.38 191 LEU A C 1
ATOM 1547 O O . LEU A 1 191 ? 3.881 1.184 -21.874 1.00 77.38 191 LEU A O 1
ATOM 1551 N N . LEU A 1 192 ? 2.497 0.793 -20.130 1.00 78.31 192 LEU A N 1
ATOM 1552 C CA . LEU A 1 192 ? 1.632 -0.175 -20.803 1.00 78.31 192 LEU A CA 1
ATOM 1553 C C . LEU A 1 192 ? 0.669 0.502 -21.796 1.00 78.31 192 LEU A C 1
ATOM 1555 O O . LEU A 1 192 ? 0.632 0.110 -22.961 1.00 78.31 192 LEU A O 1
ATOM 1559 N N . ASP A 1 193 ? -0.044 1.541 -21.365 1.00 75.56 193 ASP A N 1
ATOM 1560 C CA . ASP A 1 193 ? -1.063 2.261 -22.138 1.00 75.56 193 ASP A CA 1
ATOM 1561 C C . ASP A 1 193 ? -0.447 3.187 -23.192 1.00 75.56 193 ASP A C 1
ATOM 1563 O O . ASP A 1 193 ? -0.951 3.293 -24.309 1.00 75.56 193 ASP A O 1
ATOM 1567 N N . GLY A 1 194 ? 0.694 3.813 -22.884 1.00 69.94 194 GLY A N 1
ATOM 1568 C CA . GLY A 1 194 ? 1.435 4.668 -23.816 1.00 69.94 194 GLY A CA 1
ATOM 1569 C C . GLY A 1 194 ? 2.193 3.903 -24.909 1.00 69.94 194 GLY A C 1
ATOM 1570 O O . GLY A 1 194 ? 2.974 4.501 -25.652 1.00 69.94 194 GLY A O 1
ATOM 1571 N N . ASN A 1 195 ? 2.004 2.579 -24.997 1.00 68.25 195 ASN A N 1
ATOM 1572 C CA . ASN A 1 195 ? 2.681 1.683 -25.937 1.00 68.25 195 ASN A CA 1
ATOM 1573 C C . ASN A 1 195 ? 4.223 1.792 -25.884 1.00 68.25 195 ASN A C 1
ATOM 1575 O O . ASN A 1 195 ? 4.929 1.568 -26.870 1.00 68.25 195 ASN A O 1
ATOM 1579 N N . PHE A 1 196 ? 4.772 2.137 -24.717 1.00 72.56 196 PHE A N 1
ATOM 1580 C CA . PHE A 1 196 ? 6.216 2.263 -24.516 1.00 72.56 196 PHE A CA 1
ATOM 1581 C C . PHE A 1 196 ? 6.900 0.900 -24.350 1.00 72.56 196 PHE A C 1
ATOM 1583 O O . PHE A 1 196 ? 8.120 0.808 -24.493 1.00 72.56 196 PHE A O 1
ATOM 1590 N N . LYS A 1 197 ? 6.123 -0.174 -24.145 1.00 74.12 197 LYS A N 1
ATOM 1591 C CA . LYS A 1 197 ? 6.608 -1.562 -24.092 1.00 74.12 197 LYS A CA 1
ATOM 1592 C C . LYS A 1 197 ? 7.452 -1.946 -25.313 1.00 74.12 197 LYS A C 1
ATOM 1594 O O . LYS A 1 197 ? 8.516 -2.529 -25.145 1.00 74.12 197 LYS A O 1
ATOM 1599 N N . VAL A 1 198 ? 7.055 -1.526 -26.519 1.00 77.25 198 VAL A N 1
ATOM 1600 C CA . VAL A 1 198 ? 7.834 -1.762 -27.753 1.00 77.25 198 VAL A CA 1
ATOM 1601 C C . VAL A 1 198 ? 9.250 -1.188 -27.640 1.00 77.25 198 VAL A C 1
ATOM 1603 O O . VAL A 1 198 ? 10.218 -1.775 -28.118 1.00 77.25 198 VAL A O 1
ATOM 1606 N N . GLY A 1 199 ? 9.392 -0.043 -26.971 1.00 75.50 199 GLY A N 1
ATOM 1607 C CA . GLY A 1 199 ? 10.687 0.560 -26.694 1.00 75.50 199 GLY A CA 1
ATOM 1608 C C . GLY A 1 199 ? 11.537 -0.286 -25.761 1.00 75.50 199 GLY A C 1
ATOM 1609 O O . GLY A 1 199 ? 12.713 -0.502 -26.044 1.00 75.50 199 GLY A O 1
ATOM 1610 N N . VAL A 1 200 ? 10.940 -0.814 -24.693 1.00 77.31 200 VAL A N 1
ATOM 1611 C CA . VAL A 1 200 ? 11.616 -1.733 -23.767 1.00 77.31 200 VAL A CA 1
ATOM 1612 C C . VAL A 1 200 ? 12.078 -2.997 -24.496 1.00 77.31 200 VAL A C 1
ATOM 1614 O O . VAL A 1 200 ? 13.242 -3.379 -24.368 1.00 77.31 200 VAL A O 1
ATOM 1617 N N . ASP A 1 201 ? 11.221 -3.586 -25.331 1.00 80.62 201 ASP A N 1
ATOM 1618 C CA . ASP A 1 201 ? 11.535 -4.781 -26.125 1.00 80.62 201 ASP A CA 1
ATOM 1619 C C . ASP A 1 201 ? 12.701 -4.534 -27.096 1.00 80.62 201 ASP A C 1
ATOM 1621 O O . ASP A 1 201 ? 13.607 -5.366 -27.231 1.00 80.62 201 ASP A O 1
ATOM 1625 N N . ASN A 1 202 ? 12.731 -3.361 -27.736 1.00 79.06 202 ASN A N 1
ATOM 1626 C CA . ASN A 1 202 ? 13.809 -2.962 -28.639 1.00 79.06 202 ASN A CA 1
ATOM 1627 C C . ASN A 1 202 ? 15.136 -2.745 -27.896 1.00 79.06 202 ASN A C 1
ATOM 1629 O O . ASN A 1 202 ? 16.189 -3.171 -28.378 1.00 79.06 202 ASN A O 1
ATOM 1633 N N . ILE A 1 203 ? 15.099 -2.137 -26.706 1.00 76.44 203 ILE A N 1
ATOM 1634 C CA . ILE A 1 203 ? 16.281 -1.967 -25.848 1.00 76.44 203 ILE A CA 1
ATOM 1635 C C . ILE A 1 203 ? 16.810 -3.326 -25.398 1.00 76.44 203 ILE A C 1
ATOM 1637 O O . ILE A 1 203 ? 18.012 -3.581 -25.493 1.00 76.44 203 ILE A O 1
ATOM 1641 N N . ASN A 1 204 ? 15.923 -4.211 -24.946 1.00 81.12 204 ASN A N 1
ATOM 1642 C CA . ASN A 1 204 ? 16.296 -5.550 -24.518 1.00 81.12 204 ASN A CA 1
ATOM 1643 C C . ASN A 1 204 ? 16.904 -6.348 -25.679 1.00 81.12 204 ASN A C 1
ATOM 1645 O O . ASN A 1 204 ? 17.965 -6.944 -25.526 1.00 81.12 204 ASN A O 1
ATOM 1649 N N . SER A 1 205 ? 16.309 -6.277 -26.872 1.00 79.69 205 SER A N 1
ATOM 1650 C CA . SER A 1 205 ? 16.845 -6.914 -28.082 1.00 79.69 205 SER A CA 1
ATOM 1651 C C . SER A 1 205 ? 18.241 -6.392 -28.440 1.00 79.69 205 SER A C 1
ATOM 1653 O O . SER A 1 205 ? 19.142 -7.171 -28.752 1.00 79.69 205 SER A O 1
ATOM 1655 N N . PHE A 1 206 ? 18.456 -5.076 -28.355 1.00 76.88 206 PHE A N 1
ATOM 1656 C CA . PHE A 1 206 ? 19.770 -4.471 -28.569 1.00 76.88 206 PHE A CA 1
ATOM 1657 C C . PHE A 1 206 ? 20.803 -4.945 -27.535 1.00 76.88 206 PHE A C 1
ATOM 1659 O O . PHE A 1 206 ? 21.920 -5.309 -27.908 1.00 76.88 206 PHE A O 1
ATOM 1666 N N . LEU A 1 207 ? 20.435 -4.991 -26.252 1.00 74.88 207 LEU A N 1
ATOM 1667 C CA . LEU A 1 207 ? 21.300 -5.498 -25.184 1.00 74.88 207 LEU A CA 1
ATOM 1668 C C . LEU A 1 207 ? 21.651 -6.968 -25.390 1.00 74.88 207 LEU A C 1
ATOM 1670 O O . LEU A 1 207 ? 22.828 -7.310 -25.315 1.00 74.88 207 LEU A O 1
ATOM 1674 N N . MET A 1 208 ? 20.676 -7.813 -25.722 1.00 78.75 208 MET A N 1
ATOM 1675 C CA . MET A 1 208 ? 20.908 -9.236 -25.977 1.00 78.75 208 MET A CA 1
ATOM 1676 C C . MET A 1 208 ? 21.846 -9.448 -27.171 1.00 78.75 208 MET A C 1
ATOM 1678 O O . MET A 1 208 ? 22.765 -10.257 -27.081 1.00 78.75 208 MET A O 1
ATOM 1682 N N . ASN A 1 209 ? 21.729 -8.641 -28.231 1.00 74.31 209 ASN A N 1
ATOM 1683 C CA . ASN A 1 209 ? 22.695 -8.660 -29.335 1.00 74.31 209 ASN A CA 1
ATOM 1684 C C . ASN A 1 209 ? 24.119 -8.292 -28.872 1.00 74.31 209 ASN A C 1
ATOM 1686 O O . ASN A 1 209 ? 25.094 -8.902 -29.311 1.00 74.31 209 ASN A O 1
ATOM 1690 N N . MET A 1 210 ? 24.269 -7.306 -27.980 1.00 73.88 210 MET A N 1
ATOM 1691 C CA . MET A 1 210 ? 25.579 -6.949 -27.419 1.00 73.88 210 MET A CA 1
ATOM 1692 C C . MET A 1 210 ? 26.132 -8.034 -26.490 1.00 73.88 210 MET A C 1
ATOM 1694 O O . MET A 1 210 ? 27.335 -8.296 -26.516 1.00 73.88 210 MET A O 1
ATOM 1698 N N . VAL A 1 211 ? 25.271 -8.680 -25.699 1.00 75.69 211 VAL A N 1
ATOM 1699 C CA . VAL A 1 211 ? 25.628 -9.840 -24.873 1.00 75.69 211 VAL A CA 1
ATOM 1700 C C . VAL A 1 211 ? 26.121 -10.977 -25.755 1.00 75.69 211 VAL A C 1
ATOM 1702 O O . VAL A 1 211 ? 27.171 -11.540 -25.463 1.00 75.69 211 VAL A O 1
ATOM 1705 N N . ASP A 1 212 ? 25.449 -11.264 -26.867 1.00 76.88 212 ASP A N 1
ATOM 1706 C CA . ASP A 1 212 ? 25.882 -12.294 -27.811 1.00 76.88 212 ASP A CA 1
ATOM 1707 C C . ASP A 1 212 ? 27.252 -11.976 -28.422 1.00 76.88 212 ASP A C 1
ATOM 1709 O O . ASP A 1 212 ? 28.104 -12.861 -28.510 1.00 76.88 212 ASP A O 1
ATOM 1713 N N . VAL A 1 213 ? 27.520 -10.718 -28.787 1.00 76.50 213 VAL A N 1
ATOM 1714 C CA . VAL A 1 213 ? 28.851 -10.288 -29.260 1.00 76.50 213 VAL A CA 1
ATOM 1715 C C . VAL A 1 213 ? 29.909 -10.446 -28.163 1.00 76.50 213 VAL A C 1
ATOM 1717 O O . VAL A 1 213 ? 31.004 -10.944 -28.429 1.00 76.50 213 VAL A O 1
ATOM 1720 N N . LEU A 1 214 ? 29.592 -10.062 -26.9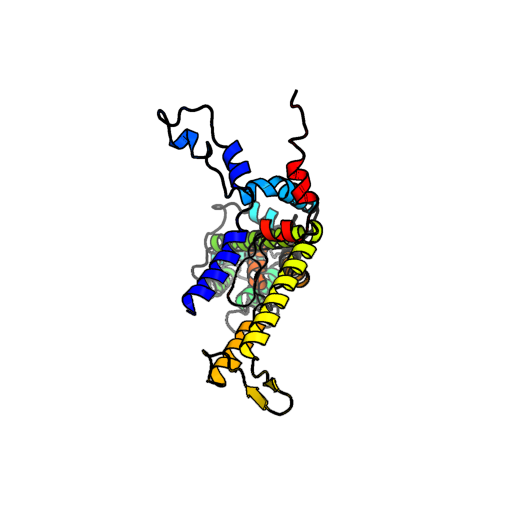24 1.00 72.56 214 LEU A N 1
ATOM 1721 C CA . LEU A 1 214 ? 30.495 -10.206 -25.782 1.00 72.56 214 LEU A CA 1
ATOM 1722 C C . LEU A 1 214 ? 30.790 -11.681 -25.483 1.00 72.56 214 LEU A C 1
ATOM 1724 O O . LEU A 1 214 ? 31.950 -12.047 -25.298 1.00 72.56 214 LEU A O 1
ATOM 1728 N N . LEU A 1 215 ? 29.765 -12.534 -25.481 1.00 75.12 215 LEU A N 1
ATOM 1729 C CA . LEU A 1 215 ? 29.908 -13.977 -25.320 1.00 75.12 215 LEU A CA 1
ATOM 1730 C C . LEU A 1 215 ? 30.735 -14.564 -26.458 1.00 75.12 215 LEU A C 1
ATOM 1732 O O . LEU A 1 215 ? 31.623 -15.361 -26.187 1.00 75.12 215 LEU A O 1
ATOM 1736 N N . GLN A 1 216 ? 30.536 -14.127 -27.705 1.00 71.31 216 GLN A N 1
ATOM 1737 C CA . GLN A 1 216 ? 31.393 -14.533 -28.819 1.00 71.31 216 GLN A CA 1
ATOM 1738 C C . GLN A 1 216 ? 32.852 -14.142 -28.582 1.00 71.31 216 GLN A C 1
ATOM 1740 O O . GLN A 1 216 ? 33.715 -14.971 -28.835 1.00 71.31 216 GLN A O 1
ATOM 1745 N N . TRP A 1 217 ? 33.146 -12.939 -28.072 1.00 68.00 217 TRP A N 1
ATOM 1746 C CA . TRP A 1 217 ? 34.512 -12.503 -27.735 1.00 68.00 217 TRP A CA 1
ATOM 1747 C C . TRP A 1 217 ? 35.144 -13.303 -26.591 1.00 68.00 217 TRP A C 1
ATOM 1749 O O . TRP A 1 217 ? 36.336 -13.610 -26.649 1.00 68.00 217 TRP A O 1
ATOM 1759 N N . ILE A 1 218 ? 34.358 -13.659 -25.572 1.00 67.62 218 ILE A N 1
ATOM 1760 C CA . ILE A 1 218 ? 34.786 -14.537 -24.470 1.00 67.62 218 ILE A CA 1
ATOM 1761 C C . ILE A 1 218 ? 35.027 -15.964 -24.988 1.00 67.62 218 ILE A C 1
ATOM 1763 O O . ILE A 1 218 ? 35.979 -16.624 -24.582 1.00 67.62 218 ILE A O 1
ATOM 1767 N N . GLN A 1 219 ? 34.184 -16.427 -25.913 1.00 61.28 219 GLN A N 1
ATOM 1768 C CA . GLN A 1 219 ? 34.200 -17.772 -26.483 1.00 61.28 219 GLN A CA 1
ATOM 1769 C C . GLN A 1 219 ? 35.039 -17.905 -27.756 1.00 61.28 219 GLN A C 1
ATOM 1771 O O . GLN A 1 219 ? 34.985 -18.973 -28.372 1.00 61.28 219 GLN A O 1
ATOM 1776 N N . VAL A 1 220 ? 35.821 -16.896 -28.178 1.00 53.56 220 VAL A N 1
ATOM 1777 C CA . VAL A 1 220 ? 36.810 -17.081 -29.255 1.00 53.56 220 VAL A CA 1
ATOM 1778 C C . VAL A 1 220 ? 37.914 -18.014 -28.739 1.00 53.56 220 VAL A C 1
ATOM 1780 O O . VAL A 1 220 ? 38.993 -17.611 -28.341 1.00 53.56 220 VAL A O 1
ATOM 1783 N N . TYR A 1 221 ? 37.591 -19.302 -28.767 1.00 51.84 221 TYR A N 1
ATOM 1784 C CA . TYR A 1 221 ? 38.444 -20.463 -28.958 1.00 51.84 221 TYR A CA 1
ATOM 1785 C C . TYR A 1 221 ? 38.227 -20.948 -30.400 1.00 51.84 221 TYR A C 1
ATOM 1787 O O . TYR A 1 221 ? 38.081 -22.141 -30.669 1.00 51.84 221 TYR A O 1
ATOM 1795 N N . LYS A 1 222 ? 38.063 -20.020 -31.352 1.00 45.53 222 LYS A N 1
ATOM 1796 C CA . LYS A 1 222 ? 37.735 -20.395 -32.725 1.00 45.53 222 LYS A CA 1
ATOM 1797 C C . LYS A 1 222 ? 39.023 -20.819 -33.407 1.00 45.53 222 LYS A C 1
ATOM 1799 O O . LYS A 1 222 ? 39.951 -20.024 -33.540 1.00 45.53 222 LYS A O 1
ATOM 1804 N N . TYR A 1 223 ? 39.066 -22.072 -33.839 1.00 49.38 223 TYR A N 1
ATOM 1805 C CA . TYR A 1 223 ? 40.103 -22.505 -34.746 1.00 49.38 223 TYR A CA 1
ATOM 1806 C C . TYR A 1 223 ? 39.916 -21.792 -36.085 1.00 49.38 223 TYR A C 1
ATOM 1808 O O . TYR A 1 223 ? 38.954 -22.050 -36.810 1.00 49.38 223 TYR A O 1
ATOM 1816 N N . ILE A 1 224 ? 40.823 -20.881 -36.411 1.00 53.44 224 ILE A N 1
ATOM 1817 C CA . ILE A 1 224 ? 40.884 -20.289 -37.742 1.00 53.44 224 ILE A CA 1
ATOM 1818 C C . ILE A 1 224 ? 41.795 -21.184 -38.573 1.00 53.44 224 ILE A C 1
ATOM 1820 O O . ILE A 1 224 ? 42.961 -21.383 -38.228 1.00 53.44 224 ILE A O 1
ATOM 1824 N N . ALA A 1 225 ? 41.254 -21.738 -39.658 1.00 48.00 225 ALA A N 1
ATOM 1825 C CA . ALA A 1 225 ? 42.061 -22.431 -40.648 1.00 48.00 225 ALA A CA 1
ATOM 1826 C C . ALA A 1 225 ? 42.959 -21.396 -41.335 1.00 48.00 225 ALA A C 1
ATOM 1828 O O . ALA A 1 225 ? 42.482 -20.579 -42.123 1.00 48.00 225 ALA A O 1
ATOM 1829 N N . LYS A 1 226 ? 44.256 -21.401 -41.024 1.00 49.16 226 LYS A N 1
ATOM 1830 C CA . LYS A 1 226 ? 45.229 -20.565 -41.747 1.00 49.16 226 LYS A CA 1
ATOM 1831 C C . LYS A 1 226 ? 45.487 -21.135 -43.148 1.00 49.16 226 LYS A C 1
ATOM 1833 O O . LYS A 1 226 ? 45.818 -20.402 -44.076 1.00 49.16 226 LYS A O 1
ATOM 1838 N N . ASN A 1 227 ? 45.305 -22.449 -43.280 1.00 53.56 227 ASN A N 1
ATOM 1839 C CA . ASN A 1 227 ? 45.277 -23.264 -44.492 1.00 53.56 227 ASN A CA 1
ATOM 1840 C C . ASN A 1 227 ? 44.533 -24.594 -44.165 1.00 53.56 227 ASN A C 1
ATOM 1842 O O . ASN A 1 227 ? 44.165 -24.802 -43.005 1.00 53.56 227 ASN A O 1
ATOM 1846 N N . PRO A 1 228 ? 44.300 -25.510 -45.130 1.00 56.19 228 PRO A N 1
ATOM 1847 C CA . PRO A 1 228 ? 43.511 -26.735 -44.917 1.00 56.19 228 PRO A CA 1
ATOM 1848 C C . PRO A 1 228 ? 44.055 -27.718 -43.864 1.00 56.19 228 PRO A C 1
ATOM 1850 O O . PRO A 1 228 ? 43.367 -28.680 -43.535 1.00 56.19 228 PRO A O 1
ATOM 1853 N N . PHE A 1 229 ? 45.273 -27.508 -43.357 1.00 51.38 229 PHE A N 1
ATOM 1854 C CA . PHE A 1 229 ? 45.963 -28.431 -42.453 1.00 51.38 229 PHE A CA 1
ATOM 1855 C C . PHE A 1 229 ? 46.379 -27.785 -41.122 1.00 51.38 229 PHE A C 1
ATOM 1857 O O . PHE A 1 229 ? 46.990 -28.453 -40.292 1.00 51.38 229 PHE A O 1
ATOM 1864 N N . GLU A 1 230 ? 46.046 -26.512 -40.891 1.00 46.78 230 GLU A N 1
ATOM 1865 C CA . GLU A 1 230 ? 46.497 -25.758 -39.720 1.00 46.78 230 GLU A CA 1
ATOM 1866 C C . GLU A 1 230 ? 45.337 -24.976 -39.096 1.00 46.78 230 GLU A C 1
ATOM 1868 O O . GLU A 1 230 ? 44.848 -23.986 -39.645 1.00 46.78 230 GLU A O 1
ATOM 1873 N N . LEU A 1 231 ? 44.900 -25.444 -37.928 1.00 53.56 231 LEU A N 1
ATOM 1874 C CA . LEU A 1 231 ? 43.870 -24.829 -37.103 1.00 53.56 231 LEU A CA 1
ATOM 1875 C C . LEU A 1 231 ? 44.568 -24.035 -35.989 1.00 53.56 231 LEU A C 1
ATOM 1877 O O . LEU A 1 231 ? 45.150 -24.624 -35.080 1.00 53.56 231 LEU A O 1
ATOM 1881 N N . ILE A 1 232 ? 44.516 -22.702 -36.046 1.00 53.78 232 ILE A N 1
ATOM 1882 C CA . ILE A 1 232 ? 45.059 -21.847 -34.982 1.00 53.78 232 ILE A CA 1
ATOM 1883 C C . ILE A 1 232 ? 43.947 -21.508 -34.002 1.00 53.78 232 ILE A C 1
ATOM 1885 O O . ILE A 1 232 ? 42.950 -20.897 -34.384 1.00 53.78 232 ILE A O 1
ATOM 1889 N N . LEU A 1 233 ? 44.148 -21.869 -32.736 1.00 53.81 233 LEU A N 1
ATOM 1890 C CA . LEU A 1 233 ? 43.389 -21.338 -31.610 1.00 53.81 233 LEU A CA 1
ATOM 1891 C C . LEU A 1 233 ? 43.697 -19.844 -31.486 1.00 53.81 233 LEU A C 1
ATOM 1893 O O . LEU A 1 233 ? 44.790 -19.462 -31.072 1.00 53.81 233 LEU A O 1
ATOM 1897 N N . GLN A 1 234 ? 42.756 -18.993 -31.887 1.00 55.34 234 GLN A N 1
ATOM 1898 C CA . GLN A 1 234 ? 42.883 -17.567 -31.624 1.00 55.34 234 GLN A CA 1
ATOM 1899 C C . GLN A 1 234 ? 42.359 -17.296 -30.213 1.00 55.34 234 GLN A C 1
ATOM 1901 O O . GLN A 1 234 ? 41.175 -17.047 -30.050 1.00 55.34 234 GLN A O 1
ATOM 1906 N N . GLU A 1 235 ? 43.217 -17.393 -29.196 1.00 53.72 235 GLU A N 1
ATOM 1907 C CA . GLU A 1 235 ? 42.855 -16.983 -27.833 1.00 53.72 235 GLU A CA 1
ATOM 1908 C C . GLU A 1 235 ? 42.584 -15.473 -27.809 1.00 53.72 235 GLU A C 1
ATOM 1910 O O . GLU A 1 235 ? 43.359 -14.683 -28.363 1.00 53.72 235 GLU A O 1
ATOM 1915 N N . THR A 1 236 ? 41.504 -15.039 -27.155 1.00 55.94 236 THR A N 1
ATOM 1916 C CA . THR A 1 236 ? 41.336 -13.628 -26.804 1.00 55.94 236 THR A CA 1
ATOM 1917 C C . THR A 1 236 ? 42.488 -13.256 -25.854 1.00 55.94 236 THR A C 1
ATOM 1919 O O . THR A 1 236 ? 42.515 -13.765 -24.735 1.00 55.94 236 THR A O 1
ATOM 1922 N N . PRO A 1 237 ? 43.446 -12.378 -26.233 1.00 53.06 237 PRO A N 1
ATOM 1923 C CA . PRO A 1 237 ? 44.768 -12.285 -25.578 1.00 53.06 237 PRO A CA 1
ATOM 1924 C C . PRO A 1 237 ? 44.787 -11.870 -24.097 1.00 53.06 237 PRO A C 1
ATOM 1926 O O . PRO A 1 237 ? 45.854 -11.707 -23.513 1.00 53.06 237 PRO A O 1
ATOM 1929 N N . TRP A 1 238 ? 43.627 -11.583 -23.511 1.00 58.22 238 TRP A N 1
ATOM 1930 C CA . TRP A 1 238 ? 43.474 -10.959 -22.202 1.00 58.22 238 TRP A CA 1
ATOM 1931 C C . TRP A 1 238 ? 42.750 -11.839 -21.170 1.00 58.22 238 TRP A C 1
ATOM 1933 O O . TRP A 1 238 ? 42.683 -11.421 -20.014 1.00 58.22 238 TRP A O 1
ATOM 1943 N N . VAL A 1 239 ? 42.263 -13.045 -21.520 1.00 55.91 239 VAL A N 1
ATOM 1944 C CA . VAL A 1 239 ? 41.653 -13.980 -20.546 1.00 55.91 239 VAL A CA 1
ATOM 1945 C C . VAL A 1 239 ? 42.100 -15.430 -20.767 1.00 55.91 239 VAL A C 1
ATOM 1947 O O . VAL A 1 239 ? 41.417 -16.219 -21.411 1.00 55.91 239 VAL A O 1
ATOM 1950 N N . ASN A 1 240 ? 43.222 -15.814 -20.153 1.00 55.91 240 ASN A N 1
ATOM 1951 C CA . ASN A 1 240 ? 43.739 -17.194 -20.193 1.00 55.91 240 ASN A CA 1
ATOM 1952 C C . ASN A 1 240 ? 43.351 -18.028 -18.950 1.00 55.91 240 ASN A C 1
ATOM 1954 O O . ASN A 1 240 ? 43.915 -19.095 -18.712 1.00 55.91 240 ASN A O 1
ATOM 1958 N N . ASP A 1 241 ? 42.382 -17.564 -18.150 1.00 65.38 241 ASP A N 1
ATOM 1959 C CA . ASP A 1 241 ? 41.893 -18.256 -16.950 1.00 65.38 241 ASP A CA 1
ATOM 1960 C C . ASP A 1 241 ? 40.422 -18.678 -17.119 1.00 65.38 241 ASP A C 1
ATOM 1962 O O . ASP A 1 241 ? 39.513 -17.848 -17.202 1.00 65.38 241 ASP A O 1
ATOM 1966 N N . GLN A 1 242 ? 40.174 -19.993 -17.119 1.00 63.12 242 GLN A N 1
ATOM 1967 C CA . GLN A 1 242 ? 38.831 -20.572 -17.248 1.00 63.12 242 GLN A CA 1
ATOM 1968 C C . GLN A 1 242 ? 37.854 -20.118 -16.151 1.00 63.12 242 GLN A C 1
ATOM 1970 O O . GLN A 1 242 ? 36.646 -20.075 -16.395 1.00 63.12 242 GLN A O 1
ATOM 1975 N N . LYS A 1 243 ? 38.334 -19.782 -14.946 1.00 63.91 243 LYS A N 1
ATOM 1976 C CA . LYS A 1 243 ? 37.479 -19.251 -13.872 1.00 63.91 243 LYS A CA 1
ATOM 1977 C C . LYS A 1 243 ? 37.009 -17.836 -14.193 1.00 63.91 243 LYS A C 1
ATOM 1979 O O . LYS A 1 243 ? 35.855 -17.514 -13.919 1.00 63.91 243 LYS A O 1
ATOM 1984 N N . ILE A 1 244 ? 37.870 -17.026 -14.813 1.00 67.19 244 ILE A N 1
ATOM 1985 C CA . ILE A 1 244 ? 37.528 -15.669 -15.253 1.00 67.19 244 ILE A CA 1
ATOM 1986 C C . ILE A 1 244 ? 36.519 -15.733 -16.405 1.00 67.19 244 ILE A C 1
ATOM 1988 O O . ILE A 1 244 ? 35.523 -15.019 -16.356 1.00 67.19 244 ILE A O 1
ATOM 1992 N N . ASN A 1 245 ? 36.688 -16.646 -17.369 1.00 67.81 245 ASN A N 1
ATOM 1993 C CA . ASN A 1 245 ? 35.719 -16.829 -18.461 1.00 67.81 245 ASN A CA 1
ATOM 1994 C C . ASN A 1 245 ? 34.315 -17.168 -17.946 1.00 67.81 245 ASN A C 1
ATOM 1996 O O . ASN A 1 245 ? 33.354 -16.508 -18.327 1.00 67.81 245 ASN A O 1
ATOM 2000 N N . ARG A 1 246 ? 34.185 -18.122 -17.015 1.00 69.19 246 ARG A N 1
ATOM 2001 C CA . ARG A 1 246 ? 32.874 -18.465 -16.429 1.00 69.19 246 ARG A CA 1
ATOM 2002 C C . ARG A 1 246 ? 32.245 -17.304 -15.661 1.00 69.19 246 ARG A C 1
ATOM 2004 O O . ARG A 1 246 ? 31.033 -17.128 -15.715 1.00 69.19 246 ARG A O 1
ATOM 2011 N N . ALA A 1 247 ? 33.053 -16.519 -14.948 1.00 70.00 247 ALA A N 1
ATOM 2012 C CA . ALA A 1 247 ? 32.565 -15.338 -14.243 1.00 70.00 247 ALA A CA 1
ATOM 2013 C C . ALA A 1 247 ? 32.082 -14.253 -15.220 1.00 70.00 247 ALA A C 1
ATOM 2015 O O . ALA A 1 247 ? 31.021 -13.673 -15.008 1.00 70.00 247 ALA A O 1
ATOM 2016 N N . LEU A 1 248 ? 32.817 -14.015 -16.311 1.00 70.00 248 LEU A N 1
ATOM 2017 C CA . LEU A 1 248 ? 32.425 -13.067 -17.356 1.00 70.00 248 LEU A CA 1
ATOM 2018 C C . LEU A 1 248 ? 31.165 -13.519 -18.100 1.00 70.00 248 LEU A C 1
ATOM 2020 O O . LEU A 1 248 ? 30.291 -12.696 -18.344 1.00 70.00 248 LEU A O 1
ATOM 2024 N N . GLU A 1 249 ? 31.035 -14.811 -18.414 1.00 73.06 249 GLU A N 1
ATOM 2025 C CA . GLU A 1 249 ? 29.812 -15.366 -19.006 1.00 73.06 249 GLU A CA 1
ATOM 2026 C C . GLU A 1 249 ? 28.608 -15.212 -18.071 1.00 73.06 249 GLU A C 1
ATOM 2028 O O . GLU A 1 249 ? 27.524 -14.864 -18.533 1.00 73.06 249 GLU A O 1
ATOM 2033 N N . ALA A 1 250 ? 28.786 -15.440 -16.766 1.00 73.44 250 ALA A N 1
ATOM 2034 C CA . ALA A 1 250 ? 27.723 -15.253 -15.782 1.00 73.44 250 ALA A CA 1
ATOM 2035 C C . ALA A 1 250 ? 27.268 -13.785 -15.718 1.00 73.44 250 ALA A C 1
ATOM 2037 O O . ALA A 1 250 ? 26.078 -13.514 -15.844 1.00 73.44 250 ALA A O 1
ATOM 2038 N N . VAL A 1 251 ? 28.212 -12.840 -15.624 1.00 74.19 251 VAL A N 1
ATOM 2039 C CA . VAL A 1 251 ? 27.908 -11.398 -15.631 1.00 74.19 251 VAL A CA 1
ATOM 2040 C C . VAL A 1 251 ? 27.245 -10.975 -16.942 1.00 74.19 251 VAL A C 1
ATOM 2042 O O . VAL A 1 251 ? 26.274 -10.227 -16.919 1.00 74.19 251 VAL A O 1
ATOM 2045 N N . ALA A 1 252 ? 27.732 -11.470 -18.083 1.00 72.62 252 ALA A N 1
ATOM 2046 C CA . ALA A 1 252 ? 27.162 -11.152 -19.388 1.00 72.62 252 ALA A CA 1
ATOM 2047 C C . ALA A 1 252 ? 25.711 -11.637 -19.514 1.00 72.62 252 ALA A C 1
ATOM 2049 O O . ALA A 1 252 ? 24.873 -10.924 -20.052 1.00 72.62 252 ALA A O 1
ATOM 2050 N N . ARG A 1 253 ? 25.394 -12.824 -18.986 1.00 76.06 253 ARG A N 1
ATOM 2051 C CA . ARG A 1 253 ? 24.031 -13.381 -19.008 1.00 76.06 253 ARG A CA 1
ATOM 2052 C C . ARG A 1 253 ? 23.062 -12.682 -18.055 1.00 76.06 253 ARG A C 1
ATOM 2054 O O . ARG A 1 253 ? 21.858 -12.793 -18.257 1.00 76.06 253 ARG A O 1
ATOM 2061 N N . ASP A 1 254 ? 23.566 -11.951 -17.066 1.00 72.50 254 ASP A N 1
ATOM 2062 C CA . ASP A 1 254 ? 22.744 -11.123 -16.179 1.00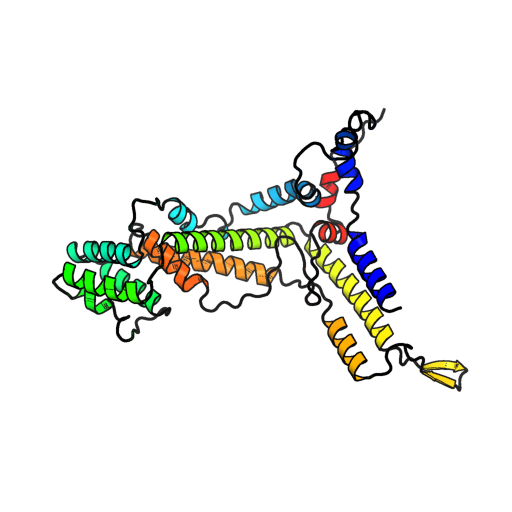 72.50 254 ASP A CA 1
ATOM 2063 C C . ASP A 1 254 ? 22.435 -9.720 -16.761 1.00 72.50 254 ASP A C 1
ATOM 2065 O O . ASP A 1 254 ? 21.667 -8.960 -16.162 1.00 72.50 254 ASP A O 1
ATOM 2069 N N . LEU A 1 255 ? 22.967 -9.375 -17.946 1.00 69.56 255 LEU A N 1
ATOM 2070 C CA . LEU A 1 255 ? 22.675 -8.127 -18.666 1.00 69.56 255 LEU A CA 1
ATOM 2071 C C . LEU A 1 255 ? 21.394 -8.250 -19.512 1.00 69.56 255 LEU A C 1
ATOM 2073 O O . LEU A 1 255 ? 21.451 -8.423 -20.727 1.00 69.56 255 LEU A O 1
ATOM 2077 N N . PHE A 1 256 ? 20.231 -8.109 -18.883 1.00 72.56 256 PHE A N 1
ATOM 2078 C CA . PHE A 1 256 ? 18.941 -7.992 -19.576 1.00 72.56 256 PHE A CA 1
ATOM 2079 C C . PHE A 1 256 ? 18.050 -6.949 -18.899 1.00 72.56 256 PHE A C 1
ATOM 2081 O O . PHE A 1 256 ? 18.254 -6.640 -17.720 1.00 72.56 256 PHE A O 1
ATOM 2088 N N . VAL A 1 257 ? 17.078 -6.405 -19.637 1.00 74.06 257 VAL A N 1
ATOM 2089 C CA . VAL A 1 257 ? 16.078 -5.473 -19.090 1.00 74.06 257 VAL A CA 1
ATOM 2090 C C . VAL A 1 257 ? 14.974 -6.261 -18.397 1.00 74.06 257 VAL A C 1
ATOM 2092 O O . VAL A 1 257 ? 14.434 -7.206 -18.967 1.00 74.06 257 VAL A O 1
ATOM 2095 N N . ILE A 1 258 ? 14.632 -5.873 -17.174 1.00 72.69 258 ILE A N 1
ATOM 2096 C CA . ILE A 1 258 ? 13.495 -6.433 -16.446 1.00 72.69 258 ILE A CA 1
ATOM 2097 C C . ILE A 1 258 ? 12.210 -5.906 -17.109 1.00 72.69 258 ILE A C 1
ATOM 2099 O O . ILE A 1 258 ? 11.990 -4.700 -17.136 1.00 72.69 258 ILE A O 1
ATOM 2103 N N . ASP A 1 259 ? 11.389 -6.810 -17.651 1.00 69.75 259 ASP A N 1
ATOM 2104 C CA . ASP A 1 259 ? 10.087 -6.538 -18.296 1.00 69.75 259 ASP A CA 1
ATOM 2105 C C . ASP A 1 259 ? 8.966 -7.261 -17.524 1.00 69.75 259 ASP A C 1
ATOM 2107 O O . ASP A 1 259 ? 8.176 -8.036 -18.059 1.00 69.75 259 ASP A O 1
ATOM 2111 N N . GLU A 1 260 ? 8.928 -7.061 -16.205 1.00 76.12 260 GLU A N 1
ATOM 2112 C CA . GLU A 1 260 ? 7.932 -7.679 -15.316 1.00 76.12 260 GLU A CA 1
ATOM 2113 C C . GLU A 1 260 ? 6.775 -6.719 -14.982 1.00 76.12 260 GLU A C 1
ATOM 2115 O O . GLU A 1 260 ? 6.076 -6.895 -13.983 1.00 76.12 260 GLU A O 1
ATOM 2120 N N . TYR A 1 261 ? 6.517 -5.723 -15.838 1.00 77.19 261 TYR A N 1
ATOM 2121 C CA . TYR A 1 261 ? 5.513 -4.672 -15.617 1.00 77.19 261 TYR A CA 1
ATOM 2122 C C . TYR A 1 261 ? 4.123 -5.213 -15.272 1.00 77.19 261 TYR A C 1
ATOM 2124 O O . TYR A 1 261 ? 3.474 -4.705 -14.366 1.00 77.19 261 TYR A O 1
ATOM 2132 N N . GLY A 1 262 ? 3.660 -6.277 -15.938 1.00 78.69 262 GLY A N 1
ATOM 2133 C CA . GLY A 1 262 ? 2.354 -6.874 -15.635 1.00 78.69 262 GLY A CA 1
ATOM 2134 C C . GLY A 1 262 ? 2.286 -7.527 -14.248 1.00 78.69 262 GLY A C 1
ATOM 2135 O O . GLY A 1 262 ? 1.250 -7.476 -13.586 1.00 78.69 262 GLY A O 1
ATOM 2136 N N . ILE A 1 263 ? 3.394 -8.117 -13.784 1.00 81.50 263 ILE A N 1
ATOM 2137 C CA . ILE A 1 263 ? 3.503 -8.673 -12.428 1.00 81.50 263 ILE A CA 1
ATOM 2138 C C . ILE 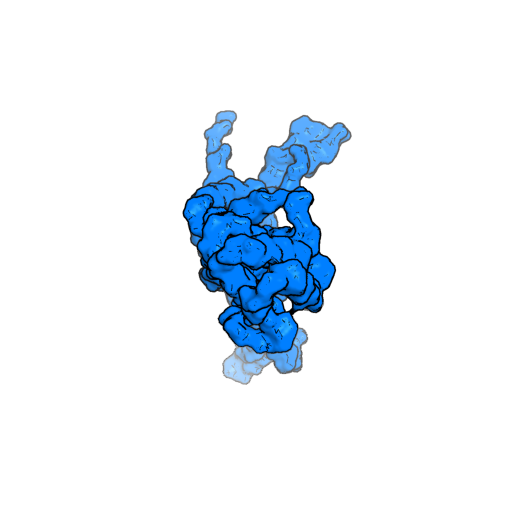A 1 263 ? 3.515 -7.522 -11.422 1.00 81.50 263 ILE A C 1
ATOM 2140 O O . ILE A 1 263 ? 2.721 -7.535 -10.484 1.00 81.50 263 ILE A O 1
ATOM 2144 N N . GLN A 1 264 ? 4.335 -6.501 -11.675 1.00 80.44 264 GLN A N 1
ATOM 2145 C CA . GLN A 1 264 ? 4.454 -5.325 -10.821 1.00 80.44 264 GLN A CA 1
ATOM 2146 C C . GLN A 1 264 ? 3.128 -4.563 -10.694 1.00 80.44 264 GLN A C 1
ATOM 2148 O O . GLN A 1 264 ? 2.746 -4.165 -9.594 1.00 80.44 264 GLN A O 1
ATOM 2153 N N . LEU A 1 265 ? 2.404 -4.380 -11.802 1.00 85.31 265 LEU A N 1
ATOM 2154 C CA . LEU A 1 265 ? 1.098 -3.728 -11.813 1.00 85.31 265 LEU A CA 1
ATOM 2155 C C . LEU A 1 265 ? 0.120 -4.468 -10.904 1.00 85.31 265 LEU A C 1
ATOM 2157 O O . LEU A 1 265 ? -0.503 -3.860 -10.034 1.00 85.31 265 LEU A O 1
ATOM 2161 N N . ARG A 1 266 ? 0.022 -5.791 -11.078 1.00 86.06 266 ARG A N 1
ATOM 2162 C CA . ARG A 1 266 ? -0.847 -6.637 -10.259 1.00 86.06 266 ARG A CA 1
ATOM 2163 C C . ARG A 1 266 ? -0.465 -6.555 -8.786 1.00 86.06 266 ARG A C 1
ATOM 2165 O O . ARG A 1 266 ? -1.342 -6.361 -7.958 1.00 86.06 266 ARG A O 1
ATOM 2172 N N . GLU A 1 267 ? 0.818 -6.651 -8.454 1.00 85.31 267 GLU A N 1
ATOM 2173 C CA . GLU A 1 267 ? 1.285 -6.585 -7.066 1.00 85.31 267 GLU A CA 1
ATOM 2174 C C . GLU A 1 267 ? 0.988 -5.229 -6.410 1.00 85.31 267 GLU A C 1
ATOM 2176 O O . GLU A 1 267 ? 0.560 -5.196 -5.255 1.00 85.31 267 GLU A O 1
ATOM 2181 N N . ASN A 1 268 ? 1.149 -4.118 -7.136 1.00 86.38 268 ASN A N 1
ATOM 2182 C CA . ASN A 1 268 ? 0.807 -2.786 -6.631 1.00 86.38 268 ASN A CA 1
ATOM 2183 C C . ASN A 1 268 ? -0.712 -2.611 -6.444 1.00 86.38 268 ASN A C 1
ATOM 2185 O O . ASN A 1 268 ? -1.149 -2.102 -5.409 1.00 86.38 268 ASN A O 1
ATOM 2189 N N . ILE A 1 269 ? -1.527 -3.057 -7.407 1.00 90.06 269 ILE A N 1
ATOM 2190 C CA . ILE A 1 269 ? -2.994 -2.979 -7.316 1.00 90.06 269 ILE A CA 1
ATOM 2191 C C . ILE A 1 269 ? -3.511 -3.880 -6.194 1.00 90.06 269 ILE A C 1
ATOM 2193 O O . ILE A 1 269 ? -4.302 -3.427 -5.368 1.00 90.06 269 ILE A O 1
ATOM 2197 N N . ASP A 1 270 ? -3.033 -5.122 -6.101 1.00 89.19 270 ASP A N 1
ATOM 2198 C CA . ASP A 1 270 ? -3.358 -6.034 -5.001 1.00 89.19 270 ASP A CA 1
ATOM 2199 C C . ASP A 1 270 ? -2.948 -5.418 -3.660 1.00 89.19 270 ASP A C 1
ATOM 2201 O O . ASP A 1 270 ? -3.632 -5.595 -2.645 1.00 89.19 270 ASP A O 1
ATOM 2205 N N . ALA A 1 271 ? -1.854 -4.648 -3.647 1.00 87.62 271 ALA A N 1
ATOM 2206 C CA . ALA A 1 271 ? -1.400 -3.957 -2.461 1.00 87.62 271 ALA A CA 1
ATOM 2207 C C . ALA A 1 271 ? -2.375 -2.897 -1.957 1.00 87.62 271 ALA A C 1
ATOM 2209 O O . ALA A 1 271 ? -2.791 -2.951 -0.788 1.00 87.62 271 ALA A O 1
ATOM 2210 N N . LEU A 1 272 ? -2.769 -1.995 -2.853 1.00 91.88 272 LEU A N 1
ATOM 2211 C CA . LEU A 1 272 ? -3.752 -0.946 -2.605 1.00 91.88 272 LEU A CA 1
ATOM 2212 C C . LEU A 1 272 ? -5.111 -1.549 -2.246 1.00 91.88 272 LEU A C 1
ATOM 2214 O O . LEU A 1 272 ? -5.691 -1.221 -1.211 1.00 91.88 272 LEU A O 1
ATOM 2218 N N . MET A 1 273 ? -5.586 -2.505 -3.043 1.00 93.12 273 MET A N 1
ATOM 2219 C CA . MET A 1 273 ? -6.939 -3.033 -2.913 1.00 93.12 273 MET A CA 1
ATOM 2220 C C . MET A 1 273 ? -7.125 -3.903 -1.685 1.00 93.12 273 MET A C 1
ATOM 2222 O O . MET A 1 273 ? -8.175 -3.850 -1.051 1.00 93.12 273 MET A O 1
ATOM 2226 N N . LYS A 1 274 ? -6.110 -4.666 -1.287 1.00 91.44 274 LYS A N 1
ATOM 2227 C CA . LYS A 1 274 ? -6.156 -5.405 -0.025 1.00 91.44 274 LYS A CA 1
ATOM 2228 C C . LYS A 1 274 ? -6.182 -4.464 1.181 1.00 91.44 274 LYS A C 1
ATOM 2230 O O . LYS A 1 274 ? -6.945 -4.715 2.109 1.00 91.44 274 LYS A O 1
ATOM 2235 N N . THR A 1 275 ? -5.394 -3.386 1.147 1.00 92.44 275 THR A N 1
ATOM 2236 C CA . THR A 1 275 ? -5.383 -2.365 2.210 1.00 92.44 275 THR A CA 1
ATOM 2237 C C . THR A 1 275 ? -6.758 -1.708 2.333 1.00 92.44 275 THR A C 1
ATOM 2239 O O . THR A 1 275 ? -7.311 -1.642 3.428 1.00 92.44 275 THR A O 1
ATOM 2242 N N . GLU A 1 276 ? -7.350 -1.313 1.204 1.00 95.19 276 GLU A N 1
ATOM 2243 C CA . GLU A 1 276 ? -8.706 -0.762 1.146 1.00 95.19 276 GLU A CA 1
ATOM 2244 C C . GLU A 1 276 ? -9.752 -1.768 1.642 1.00 95.19 276 GLU A C 1
ATOM 2246 O O . GLU A 1 276 ? -10.598 -1.436 2.462 1.00 95.19 276 GLU A O 1
ATOM 2251 N N . GLN A 1 277 ? -9.685 -3.031 1.216 1.00 94.62 277 GLN A N 1
ATOM 2252 C CA . GLN A 1 277 ? -10.617 -4.063 1.677 1.00 94.62 277 GLN A CA 1
ATOM 2253 C C . GLN A 1 277 ? -10.542 -4.291 3.188 1.00 94.62 277 GLN A C 1
ATOM 2255 O O . GLN A 1 277 ? -11.580 -4.483 3.824 1.00 94.62 277 GLN A O 1
ATOM 2260 N N . ASP A 1 278 ? -9.341 -4.308 3.765 1.00 92.81 278 ASP A N 1
ATOM 2261 C CA . ASP A 1 278 ? -9.161 -4.491 5.205 1.00 92.81 278 ASP A CA 1
ATOM 2262 C C . ASP A 1 278 ? -9.681 -3.276 5.987 1.00 92.81 278 ASP A C 1
ATOM 2264 O O . ASP A 1 278 ? -10.361 -3.453 7.008 1.00 92.81 278 ASP A O 1
ATOM 2268 N N . PHE A 1 279 ? -9.483 -2.068 5.448 1.00 95.44 279 PHE A N 1
ATOM 2269 C CA . PHE A 1 279 ? -10.061 -0.836 5.977 1.00 95.44 279 PHE A CA 1
ATOM 2270 C C . PHE A 1 279 ? -11.588 -0.845 5.913 1.00 95.44 279 PHE A C 1
ATOM 2272 O O . PHE A 1 279 ? -12.235 -0.663 6.941 1.00 95.44 279 PHE A O 1
ATOM 2279 N N . LEU A 1 280 ? -12.180 -1.126 4.752 1.00 95.94 280 LEU A N 1
ATOM 2280 C CA . LEU A 1 280 ? -13.632 -1.131 4.566 1.00 95.94 280 LEU A CA 1
ATOM 2281 C C . LEU A 1 280 ? -14.319 -2.180 5.432 1.00 95.94 280 LEU A C 1
ATOM 2283 O O . LEU A 1 280 ? -15.343 -1.890 6.049 1.00 95.94 280 LEU A O 1
ATOM 2287 N N . LYS A 1 281 ? -13.740 -3.382 5.534 1.00 94.31 281 LYS A N 1
ATOM 2288 C CA . LYS A 1 281 ? -14.235 -4.415 6.453 1.00 94.31 281 LYS A CA 1
ATOM 2289 C C . LYS A 1 281 ? -14.173 -3.940 7.897 1.00 94.31 281 LYS A C 1
ATOM 2291 O O . LYS A 1 281 ? -15.063 -4.258 8.672 1.00 94.31 281 LYS A O 1
ATOM 2296 N N . CYS A 1 282 ? -13.116 -3.228 8.281 1.00 95.19 282 CYS A N 1
ATOM 2297 C CA . CYS A 1 282 ? -13.030 -2.635 9.608 1.00 95.19 282 CYS A CA 1
ATOM 2298 C C . CYS A 1 282 ? -14.082 -1.556 9.831 1.00 95.19 282 CYS A C 1
ATOM 2300 O O . CYS A 1 282 ? -14.845 -1.647 10.783 1.00 95.19 282 CYS A O 1
ATOM 2302 N N . SER A 1 283 ? -14.151 -0.562 8.951 1.00 95.38 283 SER A N 1
ATOM 2303 C CA . SER A 1 283 ? -15.047 0.581 9.105 1.00 95.38 283 SER A CA 1
ATOM 2304 C C . SER A 1 283 ? -16.518 0.137 9.127 1.00 95.38 283 SER A C 1
ATOM 2306 O O . SER A 1 283 ? -17.302 0.635 9.938 1.00 95.38 283 SER A O 1
ATOM 2308 N N . ALA A 1 284 ? -16.875 -0.886 8.338 1.00 94.12 284 ALA A N 1
ATOM 2309 C CA . ALA A 1 284 ? -18.204 -1.496 8.345 1.00 94.12 284 ALA A CA 1
ATOM 2310 C C . ALA A 1 284 ? -18.592 -2.092 9.711 1.00 94.12 284 ALA A C 1
ATOM 2312 O O . ALA A 1 284 ? -19.710 -1.854 10.168 1.00 94.12 284 ALA A O 1
ATOM 2313 N N . ASP A 1 285 ? -17.675 -2.784 10.398 1.00 93.38 285 ASP A N 1
ATOM 2314 C CA . ASP A 1 285 ? -17.926 -3.345 11.739 1.00 93.38 285 ASP A CA 1
ATOM 2315 C C . ASP A 1 285 ? -18.249 -2.263 12.786 1.00 93.38 285 ASP A C 1
ATOM 2317 O O . ASP A 1 285 ? -18.856 -2.557 13.814 1.00 93.38 285 ASP A O 1
ATOM 2321 N N . PHE A 1 286 ? -17.866 -1.011 12.521 1.00 92.56 286 PHE A N 1
ATOM 2322 C CA . PHE A 1 286 ? -18.036 0.128 13.425 1.00 92.56 286 PHE A CA 1
ATOM 2323 C C . PHE A 1 286 ? -18.939 1.229 12.860 1.00 92.56 286 PHE A C 1
ATOM 2325 O O . PHE A 1 286 ? -18.930 2.355 13.363 1.00 92.56 286 PHE A O 1
ATOM 2332 N N . SER A 1 287 ? -19.717 0.933 11.812 1.00 87.81 287 SER A N 1
ATOM 2333 C CA . SER A 1 287 ? -20.619 1.901 11.164 1.00 87.81 287 SER A CA 1
ATOM 2334 C C . SER A 1 287 ? -19.942 3.242 10.809 1.00 87.81 287 SER A C 1
ATOM 2336 O O . SER A 1 287 ? -20.571 4.293 10.915 1.00 87.81 287 SER A O 1
ATOM 2338 N N . GLY A 1 288 ? -18.651 3.227 10.457 1.00 78.06 288 GLY A N 1
ATOM 2339 C CA . GLY A 1 288 ? -17.882 4.428 10.096 1.00 78.06 288 GLY A CA 1
ATOM 2340 C C . GLY A 1 288 ? -17.414 5.323 11.252 1.00 78.06 288 GLY A C 1
ATOM 2341 O O . GLY A 1 288 ? -16.884 6.399 11.008 1.00 78.06 288 GLY A O 1
ATOM 2342 N N . LYS A 1 289 ? -17.592 4.936 12.524 1.00 83.56 289 LYS A N 1
ATOM 2343 C CA . LYS A 1 289 ? -17.255 5.806 13.676 1.00 83.56 289 LYS A CA 1
ATOM 2344 C C . LYS A 1 289 ? -15.792 5.742 14.132 1.00 83.56 289 LYS A C 1
ATOM 2346 O O . LYS A 1 289 ? -15.352 6.592 14.906 1.00 83.56 289 LYS A O 1
ATOM 2351 N N . HIS A 1 290 ? -15.036 4.734 13.695 1.00 89.88 290 HIS A N 1
ATOM 2352 C CA . HIS A 1 290 ? -13.689 4.437 14.205 1.00 89.88 290 HIS A CA 1
ATOM 2353 C C . HIS A 1 290 ? -12.642 4.334 13.089 1.00 89.88 290 HIS A C 1
ATOM 2355 O O . HIS A 1 290 ? -11.783 3.454 13.089 1.00 89.88 290 HIS A O 1
ATOM 2361 N N . ASP A 1 291 ? -12.691 5.270 12.145 1.00 91.69 291 ASP A N 1
ATOM 2362 C CA . ASP A 1 291 ? -11.822 5.271 10.967 1.00 91.69 291 ASP A CA 1
ATOM 2363 C C . ASP A 1 291 ? -10.323 5.358 11.296 1.00 91.69 291 ASP A C 1
ATOM 2365 O O . ASP A 1 291 ? -9.518 4.707 10.626 1.00 91.69 291 ASP A O 1
ATOM 2369 N N . LEU A 1 292 ? -9.922 6.067 12.362 1.00 91.50 292 LEU A N 1
ATOM 2370 C CA . LEU A 1 292 ? -8.524 6.060 12.816 1.00 91.50 292 LEU A CA 1
ATOM 2371 C C . LEU A 1 292 ? -8.091 4.658 13.269 1.00 91.50 292 LEU A C 1
ATOM 2373 O O . LEU A 1 292 ? -7.055 4.165 12.826 1.00 91.50 292 LEU A O 1
ATOM 2377 N N . PHE A 1 293 ? -8.886 3.994 14.115 1.00 92.94 293 PHE A N 1
ATOM 2378 C CA . PHE A 1 293 ? -8.623 2.611 14.524 1.00 92.94 293 PHE A CA 1
ATOM 2379 C C . PHE A 1 293 ? -8.498 1.693 13.303 1.00 92.94 293 PHE A C 1
ATOM 2381 O O . PHE A 1 293 ? -7.546 0.920 13.200 1.00 92.94 293 PHE A O 1
ATOM 2388 N N . CYS A 1 294 ? -9.410 1.827 12.340 1.00 94.50 294 C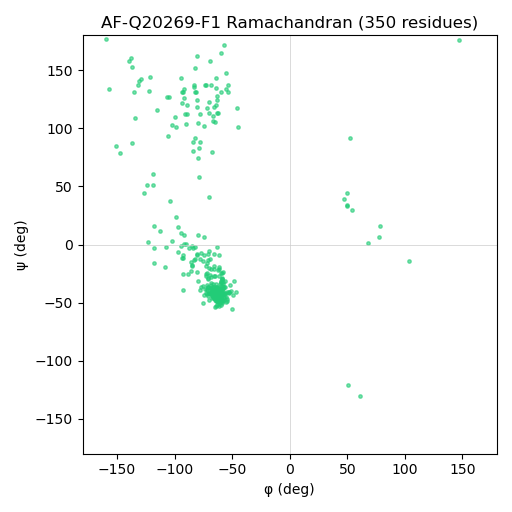YS A N 1
ATOM 2389 C CA . CYS A 1 294 ? -9.411 1.016 11.130 1.00 94.50 294 CYS A CA 1
ATOM 2390 C C . CYS A 1 294 ? -8.243 1.296 10.189 1.00 94.50 294 CYS A C 1
ATOM 2392 O O . CYS A 1 294 ? -7.721 0.368 9.567 1.00 94.50 294 CYS A O 1
ATOM 2394 N N . SER A 1 295 ? -7.776 2.539 10.132 1.00 92.94 295 SER A N 1
ATOM 2395 C CA . SER A 1 295 ? -6.566 2.911 9.402 1.00 92.94 295 SER A CA 1
ATOM 2396 C C . SER A 1 295 ? -5.331 2.252 10.023 1.00 92.94 295 SER A C 1
ATOM 2398 O O . SER A 1 295 ? -4.556 1.602 9.320 1.00 92.94 295 SER A O 1
ATOM 2400 N N . ILE A 1 296 ? -5.187 2.327 11.352 1.00 91.31 296 ILE A N 1
ATOM 2401 C CA . ILE A 1 296 ? -4.079 1.683 12.076 1.00 91.31 296 ILE A CA 1
ATOM 2402 C C . ILE A 1 296 ? -4.147 0.157 11.898 1.00 91.31 296 ILE A C 1
ATOM 2404 O O . ILE A 1 296 ? -3.141 -0.465 11.560 1.00 91.31 296 ILE A O 1
ATOM 2408 N N . TYR A 1 297 ? -5.329 -0.452 12.048 1.00 91.50 297 TYR A N 1
ATOM 2409 C CA . TYR A 1 297 ? -5.537 -1.887 11.817 1.00 91.50 297 TYR A CA 1
ATOM 2410 C C . TYR A 1 297 ? -5.075 -2.313 10.416 1.00 91.50 297 TYR A C 1
ATOM 2412 O O . TYR A 1 297 ? -4.331 -3.282 10.277 1.00 91.50 297 TYR A O 1
ATOM 2420 N N . SER A 1 298 ? -5.457 -1.559 9.384 1.00 91.88 298 SER A N 1
ATOM 2421 C CA . SER A 1 298 ? -5.107 -1.863 7.989 1.00 91.88 298 SER A CA 1
ATOM 2422 C C . SER A 1 298 ? -3.603 -1.763 7.741 1.00 91.88 298 SER A C 1
ATOM 2424 O O . SER A 1 298 ? -3.023 -2.632 7.091 1.00 91.88 298 SER A O 1
ATOM 2426 N N . TYR A 1 299 ? -2.942 -0.760 8.327 1.00 88.88 299 TYR A N 1
ATOM 2427 C CA . TYR A 1 299 ? -1.488 -0.623 8.257 1.00 88.88 299 TYR A CA 1
ATOM 2428 C C . TYR A 1 299 ? -0.752 -1.836 8.853 1.00 88.88 299 TYR A C 1
ATOM 2430 O O . TYR A 1 299 ? 0.207 -2.325 8.258 1.00 88.88 299 TYR A O 1
ATOM 2438 N N . HIS A 1 300 ? -1.215 -2.381 9.985 1.00 87.12 300 HIS A N 1
ATOM 2439 C CA . HIS A 1 300 ? -0.562 -3.530 10.635 1.00 87.12 300 HIS A CA 1
ATOM 2440 C C . HIS A 1 300 ? -0.516 -4.798 9.771 1.00 87.12 300 HIS A C 1
ATOM 2442 O O . HIS A 1 300 ? 0.384 -5.623 9.945 1.00 87.12 300 HIS A O 1
ATOM 2448 N N . PHE A 1 301 ? -1.463 -4.962 8.846 1.00 86.25 301 PHE A N 1
ATOM 2449 C CA . PHE A 1 301 ? -1.558 -6.139 7.976 1.00 86.25 301 PHE A CA 1
ATOM 2450 C C . PHE A 1 301 ? -1.161 -5.872 6.526 1.00 86.25 301 PHE A C 1
ATOM 2452 O O . PHE A 1 301 ? -1.088 -6.805 5.727 1.00 86.25 301 PHE A O 1
ATOM 2459 N N . MET A 1 302 ? -0.823 -4.625 6.212 1.00 81.50 302 MET A N 1
ATOM 2460 C CA . MET A 1 302 ? -0.468 -4.148 4.884 1.00 81.50 302 MET A CA 1
ATOM 2461 C C . MET A 1 302 ? 0.614 -4.994 4.187 1.00 81.50 302 MET A C 1
ATOM 2463 O O . MET A 1 302 ? 0.528 -5.242 2.987 1.00 81.50 302 MET A O 1
ATOM 2467 N N . PHE A 1 303 ? 1.632 -5.452 4.919 1.00 72.62 303 PHE A N 1
ATOM 2468 C CA . PHE A 1 303 ? 2.770 -6.193 4.353 1.00 72.62 303 PHE A CA 1
ATOM 2469 C C . PHE A 1 303 ? 2.710 -7.705 4.586 1.00 72.62 303 PHE A C 1
ATOM 2471 O O . PHE A 1 303 ? 3.644 -8.425 4.229 1.00 72.62 303 PHE A O 1
ATOM 2478 N N . ASN A 1 304 ? 1.638 -8.210 5.197 1.00 71.56 304 ASN A N 1
ATOM 2479 C CA . ASN A 1 304 ? 1.589 -9.605 5.605 1.00 71.56 304 ASN A CA 1
ATOM 2480 C C . ASN A 1 304 ? 1.595 -10.538 4.378 1.00 71.56 304 ASN A C 1
ATOM 2482 O O . ASN A 1 304 ? 0.688 -10.488 3.547 1.00 71.56 304 ASN A O 1
ATOM 2486 N N . GLY A 1 305 ? 2.629 -11.378 4.269 1.00 58.06 305 GLY A N 1
ATOM 2487 C CA . GLY A 1 305 ? 2.790 -12.344 3.179 1.00 58.06 305 GLY A CA 1
ATOM 2488 C C . GLY A 1 305 ? 3.297 -11.773 1.848 1.00 58.06 305 GLY A C 1
ATOM 2489 O O . GLY A 1 305 ? 3.176 -12.459 0.836 1.00 58.06 305 GLY A O 1
ATOM 2490 N N . ARG A 1 306 ? 3.855 -10.552 1.819 1.00 63.44 306 ARG A N 1
ATOM 2491 C CA . ARG A 1 306 ? 4.371 -9.935 0.584 1.00 63.44 306 ARG A CA 1
ATOM 2492 C C . ARG A 1 306 ? 5.893 -9.944 0.524 1.00 63.44 306 ARG A C 1
ATOM 2494 O O . ARG A 1 306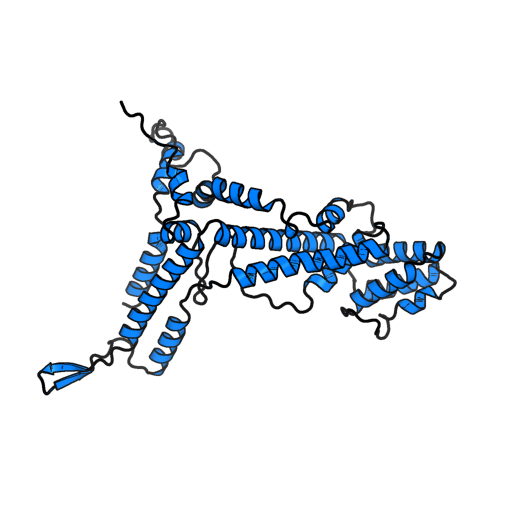 ? 6.560 -9.438 1.421 1.00 63.44 306 ARG A O 1
ATOM 2501 N N . THR A 1 307 ? 6.436 -10.463 -0.569 1.00 52.09 307 THR A N 1
ATOM 2502 C CA . THR A 1 307 ? 7.829 -10.248 -0.971 1.00 52.09 307 THR A CA 1
ATOM 2503 C C . THR A 1 307 ? 7.891 -9.041 -1.895 1.00 52.09 307 THR A C 1
ATOM 2505 O O . THR A 1 307 ? 7.178 -9.004 -2.891 1.00 52.09 307 THR A O 1
ATOM 2508 N N . THR A 1 308 ? 8.734 -8.057 -1.585 1.00 51.41 308 THR A N 1
ATOM 2509 C CA . THR A 1 308 ? 9.015 -6.953 -2.507 1.00 51.41 308 THR A CA 1
ATOM 2510 C C . THR A 1 308 ? 9.916 -7.470 -3.625 1.00 51.41 308 THR A C 1
ATOM 2512 O O . THR A 1 308 ? 11.119 -7.652 -3.424 1.00 51.41 308 THR A O 1
ATOM 2515 N N . THR A 1 309 ? 9.343 -7.732 -4.792 1.00 52.72 309 THR A N 1
ATOM 2516 C CA . THR A 1 309 ? 10.075 -7.747 -6.064 1.00 52.72 309 THR A CA 1
ATOM 2517 C C . THR A 1 309 ? 10.784 -6.407 -6.238 1.00 52.72 309 THR A C 1
ATOM 2519 O O . THR A 1 309 ? 10.349 -5.373 -5.729 1.00 52.72 309 THR A O 1
ATOM 2522 N N . VAL A 1 310 ? 11.946 -6.430 -6.883 1.00 51.31 310 VAL A N 1
ATOM 2523 C CA . VAL A 1 310 ? 12.714 -5.218 -7.170 1.00 51.31 310 VAL A CA 1
ATOM 2524 C C . VAL A 1 310 ? 11.868 -4.351 -8.096 1.00 51.31 310 VAL A C 1
ATOM 2526 O O . VAL A 1 310 ? 11.574 -4.732 -9.223 1.00 51.31 310 VAL A O 1
ATOM 2529 N N . LEU A 1 311 ? 11.441 -3.203 -7.581 1.00 50.81 311 LEU A N 1
ATOM 2530 C CA . LEU A 1 311 ? 10.519 -2.305 -8.260 1.00 50.81 311 LEU A CA 1
ATOM 2531 C C . LEU A 1 311 ? 11.285 -1.415 -9.238 1.00 50.81 311 LEU A C 1
ATOM 2533 O O . LEU A 1 311 ? 12.318 -0.846 -8.881 1.00 50.81 311 LEU A O 1
ATOM 2537 N N . HIS A 1 312 ? 10.728 -1.224 -10.432 1.00 55.72 312 HIS A N 1
ATOM 2538 C CA . HIS A 1 312 ? 11.079 -0.078 -11.262 1.00 55.72 312 HIS A CA 1
ATOM 2539 C C . HIS A 1 312 ? 10.867 1.220 -10.468 1.00 55.72 312 HIS A C 1
ATOM 2541 O O . HIS A 1 312 ? 9.856 1.381 -9.770 1.00 55.72 312 HIS A O 1
ATOM 2547 N N . PHE A 1 313 ? 11.846 2.122 -10.532 1.00 53.56 313 PHE A N 1
ATOM 2548 C CA . PHE A 1 313 ? 11.756 3.446 -9.925 1.00 53.56 313 PHE A CA 1
ATOM 2549 C C . PHE A 1 313 ? 11.149 4.409 -10.942 1.00 53.56 313 PHE A C 1
ATOM 2551 O O . PHE A 1 313 ? 11.768 4.724 -11.953 1.00 53.56 313 PHE A O 1
ATOM 2558 N N . GLY A 1 314 ? 9.934 4.878 -10.662 1.00 61.22 314 GLY A N 1
ATOM 2559 C CA . GLY A 1 314 ? 9.247 5.821 -11.539 1.00 61.22 314 GLY A CA 1
ATOM 2560 C C . GLY A 1 314 ? 9.003 5.225 -12.922 1.00 61.22 314 GLY A C 1
ATOM 2561 O O . GLY A 1 314 ? 8.495 4.113 -13.035 1.00 61.22 314 GLY A O 1
ATOM 2562 N N . TYR A 1 315 ? 9.364 5.975 -13.957 1.00 62.91 315 TYR A N 1
ATOM 2563 C CA . TYR A 1 315 ? 9.069 5.641 -15.348 1.00 62.91 315 TYR A CA 1
ATOM 2564 C C . TYR A 1 315 ? 10.200 4.883 -16.065 1.00 62.91 315 TYR A C 1
ATOM 2566 O O . TYR A 1 315 ? 10.176 4.733 -17.284 1.00 62.91 315 TYR A O 1
ATOM 2574 N N . ASP A 1 316 ? 11.213 4.425 -15.335 1.00 63.81 316 ASP A N 1
ATOM 2575 C CA . ASP A 1 316 ? 12.423 3.873 -15.936 1.00 63.81 316 ASP A CA 1
ATOM 2576 C C . ASP A 1 316 ? 12.347 2.345 -16.064 1.00 63.81 316 ASP A C 1
ATOM 2578 O O . ASP A 1 316 ? 11.874 1.647 -15.164 1.00 63.81 316 ASP A O 1
ATOM 2582 N N . ALA A 1 317 ? 12.890 1.800 -17.154 1.00 62.38 317 ALA A N 1
ATOM 2583 C CA . ALA A 1 317 ? 13.216 0.377 -17.225 1.00 62.38 317 ALA A CA 1
ATOM 2584 C C . ALA A 1 317 ? 14.572 0.131 -16.552 1.00 62.38 317 ALA A C 1
ATOM 2586 O O . ALA A 1 317 ? 15.432 1.007 -16.539 1.00 62.38 317 ALA A O 1
ATOM 2587 N N . THR A 1 318 ? 14.807 -1.057 -16.000 1.00 62.12 318 THR A N 1
ATOM 2588 C CA . THR A 1 318 ? 16.067 -1.364 -15.302 1.00 62.12 318 THR A CA 1
ATOM 2589 C C . THR A 1 318 ? 16.675 -2.649 -15.812 1.00 62.12 318 THR A C 1
ATOM 2591 O O . THR A 1 318 ? 15.954 -3.609 -16.076 1.00 62.12 318 THR A O 1
ATOM 2594 N N . ASN A 1 319 ? 18.001 -2.708 -15.919 1.00 60.59 319 ASN A N 1
ATOM 2595 C CA . ASN A 1 319 ? 18.655 -4.006 -16.048 1.00 60.59 319 ASN A CA 1
ATOM 2596 C C . ASN A 1 319 ? 18.801 -4.690 -14.673 1.00 60.59 319 ASN A C 1
ATOM 2598 O O . ASN A 1 319 ? 18.721 -4.054 -13.618 1.00 60.59 319 ASN A O 1
ATOM 2602 N N . ARG A 1 320 ? 19.042 -6.003 -14.686 1.00 61.88 320 ARG A N 1
ATOM 2603 C CA . ARG A 1 320 ? 19.266 -6.776 -13.456 1.00 61.88 320 ARG A CA 1
ATOM 2604 C C . ARG A 1 320 ? 20.674 -6.597 -12.881 1.00 61.88 320 ARG A C 1
ATOM 2606 O O . ARG A 1 320 ? 20.831 -6.529 -11.661 1.00 61.88 320 ARG A O 1
ATOM 2613 N N . HIS A 1 321 ? 21.701 -6.535 -13.730 1.00 55.38 321 HIS A N 1
ATOM 2614 C CA . HIS A 1 321 ? 23.081 -6.321 -13.294 1.00 55.38 321 HIS A CA 1
ATOM 2615 C C . HIS A 1 321 ? 23.966 -5.744 -14.415 1.00 55.38 321 HIS A C 1
ATOM 2617 O O . HIS A 1 321 ? 23.946 -6.295 -15.509 1.00 55.38 321 HIS A O 1
ATOM 2623 N N . PRO A 1 322 ? 24.789 -4.702 -14.168 1.00 58.34 322 PRO A N 1
ATOM 2624 C CA . PRO A 1 322 ? 24.760 -3.824 -12.995 1.00 58.34 322 PRO A CA 1
ATOM 2625 C C . PRO A 1 322 ? 23.550 -2.895 -13.087 1.00 58.34 322 PRO A C 1
ATOM 2627 O O . PRO A 1 322 ? 23.360 -2.366 -14.166 1.00 58.34 322 PRO A O 1
ATOM 2630 N N . TYR A 1 323 ? 22.801 -2.660 -12.003 1.00 61.53 323 TYR A N 1
ATOM 2631 C CA . TYR A 1 323 ? 21.605 -1.795 -11.991 1.00 61.53 323 TYR A CA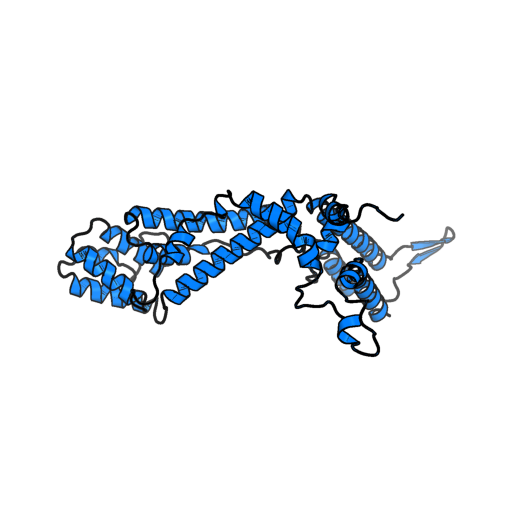 1
ATOM 2632 C C . TYR A 1 323 ? 21.811 -0.459 -12.734 1.00 61.53 323 TYR A C 1
ATOM 2634 O O . TYR A 1 323 ? 22.402 0.482 -12.206 1.00 61.53 323 TYR A O 1
ATOM 2642 N N . ILE A 1 324 ? 21.304 -0.396 -13.961 1.00 64.50 324 ILE A N 1
ATOM 2643 C CA . ILE A 1 324 ? 21.292 0.731 -14.887 1.00 64.50 324 ILE A CA 1
ATOM 2644 C C . ILE A 1 324 ? 19.830 1.008 -15.215 1.00 64.50 324 ILE A C 1
ATOM 2646 O O . ILE A 1 324 ? 19.074 0.093 -15.552 1.00 64.50 324 ILE A O 1
ATOM 2650 N N . TYR A 1 325 ? 19.467 2.284 -15.130 1.00 64.56 325 TYR A N 1
ATOM 2651 C CA . TYR A 1 325 ? 18.145 2.797 -15.456 1.00 64.56 325 TYR A CA 1
ATOM 2652 C C . TYR A 1 325 ? 18.122 3.281 -16.909 1.00 64.56 325 TYR A C 1
ATOM 2654 O O . TYR A 1 325 ? 18.993 4.037 -17.343 1.00 64.56 325 TYR A O 1
ATOM 2662 N N . PHE A 1 326 ? 17.115 2.849 -17.654 1.00 68.00 326 PHE A N 1
ATOM 2663 C CA . PHE A 1 326 ? 16.773 3.331 -18.981 1.00 68.00 326 PHE A CA 1
ATOM 2664 C C . PHE A 1 326 ? 15.577 4.262 -18.839 1.00 68.00 326 PHE A C 1
ATOM 2666 O O . PHE A 1 326 ? 14.446 3.810 -18.665 1.00 68.00 326 PHE A O 1
ATOM 2673 N N . GLY A 1 327 ? 15.840 5.565 -18.896 1.00 65.19 327 GLY A N 1
ATOM 2674 C CA . GLY A 1 327 ? 14.796 6.566 -18.719 1.00 65.19 327 GLY A CA 1
ATOM 2675 C C . GLY A 1 327 ? 13.791 6.618 -19.867 1.00 65.19 327 GLY A C 1
ATOM 2676 O O . GLY A 1 327 ? 14.101 6.264 -21.010 1.00 65.19 327 GLY A O 1
ATOM 2677 N N . MET A 1 328 ? 12.604 7.155 -19.586 1.00 67.88 328 MET A N 1
ATOM 2678 C CA . MET A 1 328 ? 11.515 7.295 -20.566 1.00 67.88 328 MET A CA 1
ATOM 2679 C C . MET A 1 328 ? 11.889 7.868 -21.933 1.00 67.88 328 MET A C 1
ATOM 2681 O O . MET A 1 328 ? 11.409 7.333 -22.932 1.00 67.88 328 MET A O 1
ATOM 2685 N N . PRO A 1 329 ? 12.746 8.900 -22.055 1.00 64.56 329 PRO A N 1
ATOM 2686 C CA . PRO A 1 329 ? 13.125 9.416 -23.369 1.00 64.56 329 PRO A CA 1
ATOM 2687 C C . PRO A 1 329 ? 13.770 8.372 -24.272 1.00 64.56 329 PRO A C 1
ATOM 2689 O O . PRO A 1 329 ? 13.577 8.384 -25.488 1.00 64.56 329 PRO A O 1
ATOM 2692 N N . PHE A 1 330 ? 14.549 7.477 -23.669 1.00 64.94 330 PHE A N 1
ATOM 2693 C CA . PHE A 1 330 ? 15.236 6.417 -24.381 1.00 64.94 330 PHE A CA 1
ATOM 2694 C C . PHE A 1 330 ? 14.249 5.324 -24.800 1.00 64.94 330 PHE A C 1
ATOM 2696 O O . PHE A 1 330 ? 14.255 4.915 -25.962 1.00 64.94 330 PHE A O 1
ATOM 2703 N N . ILE A 1 331 ? 13.336 4.944 -23.900 1.00 70.81 331 ILE A N 1
ATOM 2704 C CA . ILE A 1 331 ? 12.256 3.989 -24.183 1.00 70.81 331 ILE A CA 1
ATOM 2705 C C . ILE A 1 331 ? 11.355 4.510 -25.313 1.00 70.81 331 ILE A C 1
ATOM 2707 O O . ILE A 1 331 ? 11.135 3.816 -26.302 1.00 70.81 331 ILE A O 1
ATOM 2711 N N . ALA A 1 332 ? 10.894 5.757 -25.234 1.00 68.62 332 ALA A N 1
ATOM 2712 C CA . ALA A 1 332 ? 10.024 6.369 -26.237 1.00 68.62 332 ALA A CA 1
ATOM 2713 C C . ALA A 1 332 ? 10.645 6.408 -27.640 1.00 68.62 332 ALA A C 1
ATOM 2715 O O . ALA A 1 332 ? 9.959 6.169 -28.637 1.00 68.62 332 ALA A O 1
ATOM 2716 N N . ARG A 1 333 ? 11.955 6.672 -27.726 1.00 67.06 333 ARG A N 1
ATOM 2717 C CA . ARG A 1 333 ? 12.687 6.655 -28.995 1.00 67.06 333 ARG A CA 1
ATOM 2718 C C . ARG A 1 333 ? 12.858 5.244 -29.529 1.00 67.06 333 ARG A C 1
ATOM 2720 O O . ARG A 1 333 ? 12.641 5.024 -30.715 1.00 67.06 333 ARG A O 1
ATOM 2727 N N . ALA A 1 334 ? 13.227 4.301 -28.667 1.00 67.44 334 ALA A N 1
ATOM 2728 C CA . ALA A 1 334 ? 13.306 2.901 -29.052 1.00 67.44 334 ALA A CA 1
ATOM 2729 C C . ALA A 1 334 ? 11.950 2.399 -29.575 1.00 67.44 334 ALA A C 1
ATOM 2731 O O . ALA A 1 334 ? 11.924 1.598 -30.499 1.00 67.44 334 ALA A O 1
ATOM 2732 N N . ALA A 1 335 ? 10.834 2.916 -29.053 1.00 69.75 335 ALA A N 1
ATOM 2733 C CA . ALA A 1 335 ? 9.489 2.571 -29.503 1.00 69.75 335 ALA A CA 1
ATOM 2734 C C . ALA A 1 335 ? 9.079 3.209 -30.846 1.00 69.75 335 ALA A C 1
ATOM 2736 O O . ALA A 1 335 ? 8.061 2.804 -31.398 1.00 69.75 335 ALA A O 1
ATOM 2737 N N . ASN A 1 336 ? 9.806 4.217 -31.361 1.00 66.56 336 ASN A N 1
ATOM 2738 C CA . ASN A 1 336 ? 9.303 5.122 -32.411 1.00 66.56 336 ASN A CA 1
ATOM 2739 C C . ASN A 1 336 ? 7.884 5.648 -32.094 1.00 66.56 336 ASN A C 1
ATOM 2741 O O . ASN A 1 336 ? 7.032 5.733 -32.976 1.00 66.56 336 ASN A O 1
ATOM 2745 N N . SER A 1 337 ? 7.606 5.966 -30.824 1.00 58.78 337 SER A N 1
ATOM 2746 C CA . SER A 1 337 ? 6.248 6.308 -30.383 1.00 58.78 337 SER A CA 1
ATOM 2747 C C . SER A 1 337 ? 5.741 7.596 -31.050 1.00 58.78 337 SER A C 1
ATOM 2749 O O . SER A 1 337 ? 6.313 8.673 -30.854 1.00 58.78 337 SER A O 1
ATOM 2751 N N . GLU A 1 338 ? 4.635 7.501 -31.800 1.00 54.09 338 GLU A N 1
ATOM 2752 C CA . GLU A 1 338 ? 3.944 8.654 -32.400 1.00 54.09 338 GLU A CA 1
ATOM 2753 C C . GLU A 1 338 ? 3.478 9.663 -31.337 1.00 54.09 338 GLU A C 1
ATOM 2755 O O . GLU A 1 338 ? 3.492 10.864 -31.593 1.00 54.09 338 GLU A O 1
ATOM 2760 N N . MET A 1 339 ? 3.163 9.222 -30.110 1.00 54.47 339 MET A N 1
ATOM 2761 C CA . MET A 1 339 ? 2.837 10.126 -28.994 1.00 54.47 339 MET A CA 1
ATOM 2762 C C . MET A 1 339 ? 4.028 11.024 -28.626 1.00 54.47 339 MET A C 1
ATOM 2764 O O . MET A 1 339 ? 3.854 12.218 -28.394 1.00 54.47 339 MET A O 1
ATOM 2768 N N . ALA A 1 340 ? 5.257 10.494 -28.651 1.00 50.56 340 ALA A N 1
ATOM 2769 C CA . ALA A 1 340 ? 6.473 11.283 -28.429 1.00 50.56 340 ALA A CA 1
ATOM 2770 C C . ALA A 1 340 ? 6.820 12.195 -29.624 1.00 50.56 340 ALA A C 1
ATOM 2772 O O . ALA A 1 340 ? 7.472 13.230 -29.442 1.00 50.56 340 ALA A O 1
ATOM 2773 N N . ALA A 1 341 ? 6.376 11.827 -30.832 1.00 45.34 341 ALA A N 1
ATOM 2774 C CA . ALA A 1 341 ? 6.509 12.623 -32.050 1.00 45.34 341 ALA A CA 1
ATOM 2775 C C . ALA A 1 341 ? 5.448 13.736 -32.146 1.00 45.34 341 ALA A C 1
ATOM 2777 O O . ALA A 1 341 ? 5.761 14.824 -32.620 1.00 45.34 341 ALA A O 1
ATOM 2778 N N . ASN A 1 342 ? 4.237 13.554 -31.616 1.00 44.03 342 ASN A N 1
ATOM 2779 C CA . ASN A 1 342 ? 3.182 14.576 -31.638 1.00 44.03 342 ASN A CA 1
ATOM 2780 C C . ASN A 1 342 ? 3.491 15.797 -30.757 1.00 44.03 342 ASN A C 1
ATOM 2782 O O . ASN A 1 342 ? 3.012 16.893 -31.040 1.00 44.03 342 ASN A O 1
ATOM 2786 N N . VAL A 1 343 ? 4.383 15.669 -29.770 1.00 44.34 343 VAL A N 1
ATOM 2787 C CA . VAL A 1 343 ? 4.917 16.824 -29.020 1.00 44.34 343 VAL A CA 1
ATOM 2788 C C . VAL A 1 343 ? 5.765 17.742 -29.920 1.00 44.34 343 VAL A C 1
ATOM 2790 O O . VAL A 1 343 ? 5.893 18.929 -29.639 1.00 44.34 343 VAL A O 1
ATOM 2793 N N . SER A 1 344 ? 6.282 17.243 -31.052 1.00 36.19 344 SER A N 1
ATOM 2794 C CA . SER A 1 344 ? 6.966 18.071 -32.060 1.00 36.19 344 SER A CA 1
ATOM 2795 C C . SER A 1 344 ? 6.038 18.757 -33.077 1.00 36.19 344 SER A C 1
ATOM 2797 O O . SER A 1 344 ? 6.517 19.525 -33.910 1.00 36.19 344 SER A O 1
ATOM 2799 N N . VAL A 1 345 ? 4.714 18.550 -33.010 1.00 29.67 345 VAL A N 1
ATOM 2800 C CA . VAL A 1 345 ? 3.770 19.032 -34.043 1.00 29.67 345 VAL A CA 1
ATOM 2801 C C . VAL A 1 345 ? 3.267 20.467 -33.802 1.00 29.67 345 VAL A C 1
ATOM 2803 O O . VAL A 1 345 ? 2.636 21.051 -34.680 1.00 29.67 345 VAL A O 1
ATOM 2806 N N . PHE A 1 346 ? 3.641 21.128 -32.701 1.00 28.56 346 PHE A N 1
ATOM 2807 C CA . PHE A 1 346 ? 3.332 22.558 -32.510 1.00 28.56 346 PHE A CA 1
ATOM 2808 C C . PHE A 1 346 ? 4.264 23.544 -33.239 1.00 28.56 346 PHE A C 1
ATOM 2810 O O . PHE A 1 346 ? 4.129 24.753 -33.070 1.00 28.56 346 PHE A O 1
ATOM 2817 N N . LEU A 1 347 ? 5.155 23.066 -34.111 1.00 29.23 347 LEU A N 1
ATOM 2818 C CA . LEU A 1 347 ? 5.956 23.918 -34.997 1.00 29.23 347 LEU A CA 1
ATOM 2819 C C . LEU A 1 347 ? 5.774 23.521 -36.466 1.00 29.23 347 LEU A C 1
ATOM 2821 O O . LEU A 1 347 ? 6.738 23.335 -37.206 1.00 29.23 347 LEU A O 1
ATOM 2825 N N . ASN A 1 348 ? 4.522 23.414 -36.916 1.00 25.44 348 ASN A N 1
ATOM 2826 C CA . ASN A 1 348 ? 4.244 23.473 -38.346 1.00 25.44 348 ASN A CA 1
ATOM 2827 C C . ASN A 1 348 ? 4.235 24.933 -38.818 1.00 25.44 348 ASN A C 1
ATOM 2829 O O . ASN A 1 348 ? 3.282 25.674 -38.607 1.00 25.44 348 ASN A O 1
ATOM 2833 N N . LEU A 1 349 ? 5.329 25.281 -39.497 1.00 35.12 349 LEU A N 1
ATOM 2834 C CA . LEU A 1 349 ? 5.330 25.970 -40.787 1.00 35.12 349 LEU A CA 1
ATOM 2835 C C . LEU A 1 349 ? 4.500 27.259 -40.886 1.00 35.12 349 LEU A C 1
ATOM 2837 O O . LEU A 1 349 ? 3.384 27.272 -41.398 1.00 35.12 349 LEU A O 1
ATOM 2841 N N . SER A 1 350 ? 5.161 28.375 -40.604 1.00 25.64 350 SER A N 1
ATOM 2842 C CA . SER A 1 350 ? 4.968 29.591 -41.396 1.00 25.64 350 SER A CA 1
ATOM 2843 C C . SER A 1 350 ? 6.276 30.376 -41.449 1.00 25.64 350 SER A C 1
ATOM 2845 O O . SER A 1 350 ? 6.469 31.343 -40.717 1.00 25.64 350 SER A O 1
ATOM 2847 N N . LEU A 1 351 ? 7.188 29.918 -42.308 1.00 25.12 351 LEU A N 1
ATOM 2848 C CA . LEU A 1 351 ? 8.226 30.766 -42.884 1.00 25.12 351 LEU A CA 1
ATOM 2849 C C . LEU A 1 351 ? 7.737 31.168 -44.279 1.00 25.12 351 LEU A C 1
ATOM 2851 O O . LEU A 1 351 ? 7.773 30.358 -45.205 1.00 25.12 351 LEU A O 1
ATOM 2855 N N . ASN A 1 352 ? 7.226 32.395 -44.371 1.00 29.03 352 ASN A N 1
ATOM 2856 C CA . ASN A 1 352 ? 7.428 33.235 -45.548 1.00 29.03 352 ASN A CA 1
ATOM 2857 C C . ASN A 1 352 ? 8.699 34.046 -45.320 1.00 29.03 352 ASN A C 1
ATOM 2859 O O . ASN A 1 352 ? 8.877 34.496 -44.163 1.00 29.03 352 ASN A O 1
#

Solvent-accessible surface area (backbone atoms only — not comparable to full-atom values): 19996 Å² total; per-residue (Å²): 111,69,66,58,56,52,47,48,53,52,44,53,68,58,56,68,69,67,59,70,57,65,60,61,46,54,74,44,24,45,74,86,46,54,58,89,82,40,45,62,49,38,72,33,56,80,70,94,72,72,64,68,68,56,65,71,44,41,65,59,51,50,53,53,49,59,73,44,59,82,38,74,80,65,66,48,66,58,57,56,48,58,69,68,59,61,90,82,85,54,61,61,40,46,32,58,40,52,24,53,55,50,31,52,28,52,74,68,66,39,85,48,43,60,57,54,30,44,53,52,23,19,58,75,64,74,36,103,49,92,78,63,62,79,77,41,53,41,60,70,46,78,74,47,92,49,34,70,63,35,23,52,56,49,23,54,48,44,31,76,78,44,68,92,46,38,51,66,58,54,54,49,51,46,51,51,51,53,52,51,36,46,52,45,36,51,30,43,46,45,37,61,76,67,54,30,52,54,3,50,53,45,50,33,50,53,41,46,54,50,35,51,53,50,48,48,54,74,58,31,68,48,62,45,66,83,46,103,87,42,70,43,69,47,65,47,95,85,66,94,44,74,70,56,52,56,52,51,51,52,52,44,72,38,41,46,59,63,84,54,53,73,58,51,38,51,53,32,49,53,48,51,50,51,36,41,50,47,23,51,59,41,22,59,67,50,78,63,75,46,46,68,60,19,51,52,55,23,54,71,52,59,62,71,93,64,78,86,69,90,69,64,67,62,66,28,44,34,33,71,40,76,80,43,77,46,47,50,73,59,28,37,57,53,35,67,36,62,74,71,50,55,71,64,57,86,70,74,82,86,84,126